Protein AF-A0AAW7AAB2-F1 (afdb_monomer_lite)

Sequence (217 aa):
MSIPEIIGLVASLVSLIIGFYAVWLSVTFYKLSTKNSQELEKASTDINSTVNRLEVLFDKLYSDTFGIMKDTVSDMRKHVWSGHDTVERSPNAFDSRLNELKSDINKSIEELKKSQGNSDKQFDYLVEKIESLVTEKIDDTVSKHATSWEQKENIVIEALKKHRKLSTKALRALVETDEEESASLLFIMNHNGQIAWEGSGNTFNDETMVKLGKKLL

Radius of gyration: 44.32 Å; chains: 1; bounding box: 91×59×126 Å

Structure (mmCIF, N/CA/C/O backbone):
data_AF-A0AAW7AAB2-F1
#
_entry.id   AF-A0AAW7AAB2-F1
#
loop_
_atom_site.group_PDB
_atom_site.id
_atom_site.type_symbol
_atom_site.label_atom_id
_atom_site.label_alt_id
_atom_site.label_comp_id
_atom_site.label_asym_id
_atom_site.label_entity_id
_atom_site.label_seq_id
_atom_site.pdbx_PDB_ins_code
_atom_site.Cartn_x
_atom_site.Cartn_y
_atom_site.Cartn_z
_atom_site.occupancy
_atom_site.B_iso_or_equiv
_atom_site.auth_seq_id
_atom_site.auth_comp_id
_atom_site.auth_asym_id
_atom_site.auth_atom_id
_atom_site.pdbx_PDB_model_num
ATOM 1 N N . MET A 1 1 ? 38.276 -1.637 -77.951 1.00 61.66 1 MET A N 1
ATOM 2 C CA . MET A 1 1 ? 37.659 -1.985 -76.660 1.00 61.66 1 MET A CA 1
ATOM 3 C C . MET A 1 1 ? 36.215 -2.340 -76.947 1.00 61.66 1 MET A C 1
ATOM 5 O O . MET A 1 1 ? 35.515 -1.521 -77.538 1.00 61.66 1 MET A O 1
ATOM 9 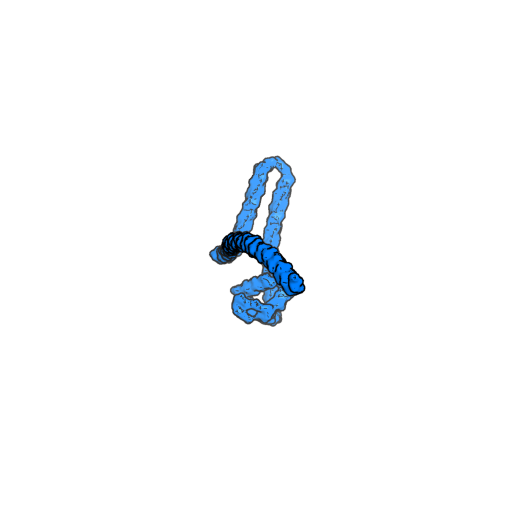N N . SER A 1 2 ? 35.816 -3.580 -76.688 1.00 87.31 2 SER A N 1
ATOM 10 C CA . SER A 1 2 ? 34.449 -4.034 -76.953 1.00 87.31 2 SER A CA 1
ATOM 11 C C . SER A 1 2 ? 33.499 -3.488 -75.873 1.00 87.31 2 SER A C 1
ATOM 13 O O . SER A 1 2 ? 33.899 -3.284 -74.729 1.00 87.31 2 SER A O 1
ATOM 15 N N . ILE A 1 3 ? 32.238 -3.207 -76.221 1.00 89.00 3 ILE A N 1
ATOM 16 C CA . ILE A 1 3 ? 31.223 -2.685 -75.276 1.00 89.00 3 ILE A CA 1
ATOM 17 C C . ILE A 1 3 ? 31.141 -3.518 -73.969 1.00 89.00 3 ILE A C 1
ATOM 19 O O . ILE A 1 3 ? 31.064 -2.915 -72.896 1.00 89.00 3 ILE A O 1
ATOM 23 N N . PRO A 1 4 ? 31.231 -4.866 -74.000 1.00 91.12 4 PRO A N 1
ATOM 24 C CA . PRO A 1 4 ? 31.237 -5.688 -72.787 1.00 91.12 4 PRO A CA 1
ATOM 25 C C . PRO A 1 4 ? 32.438 -5.447 -71.859 1.00 91.12 4 PRO A C 1
ATOM 27 O O . PRO A 1 4 ? 32.282 -5.501 -70.641 1.00 91.12 4 PRO A O 1
ATOM 30 N N . GLU A 1 5 ? 33.623 -5.147 -72.403 1.00 90.94 5 GLU A N 1
ATOM 31 C CA . GLU A 1 5 ? 34.835 -4.879 -71.608 1.00 90.94 5 GLU A CA 1
ATOM 32 C C . GLU A 1 5 ? 34.697 -3.595 -70.782 1.00 90.94 5 GLU A C 1
ATOM 34 O O . GLU A 1 5 ? 35.106 -3.551 -69.622 1.00 90.94 5 GLU A O 1
ATOM 39 N N . ILE A 1 6 ? 34.084 -2.556 -71.360 1.00 91.50 6 ILE A N 1
ATOM 40 C CA . ILE A 1 6 ? 33.855 -1.271 -70.684 1.00 91.50 6 ILE A CA 1
ATOM 41 C C . ILE A 1 6 ? 32.869 -1.457 -69.524 1.00 91.50 6 ILE A C 1
ATOM 43 O O . ILE A 1 6 ? 33.108 -0.961 -68.424 1.00 91.50 6 ILE A O 1
ATOM 47 N N . ILE A 1 7 ? 31.794 -2.220 -69.741 1.00 92.50 7 ILE A N 1
ATOM 48 C CA . ILE A 1 7 ? 30.805 -2.534 -68.699 1.00 92.50 7 ILE A CA 1
ATOM 49 C C . ILE A 1 7 ? 31.448 -3.356 -67.577 1.00 92.50 7 ILE A C 1
ATOM 51 O O . ILE A 1 7 ? 31.239 -3.048 -66.405 1.00 92.50 7 ILE A O 1
ATOM 55 N N . GLY A 1 8 ? 32.266 -4.357 -67.917 1.00 92.75 8 GLY A N 1
ATOM 56 C CA . GLY A 1 8 ? 32.986 -5.167 -66.932 1.00 92.75 8 GLY A CA 1
ATOM 57 C C . GLY A 1 8 ? 33.934 -4.340 -66.057 1.00 92.75 8 GLY A C 1
ATOM 58 O O . GLY A 1 8 ? 33.994 -4.550 -64.846 1.00 92.75 8 GLY A O 1
ATOM 59 N N . LEU A 1 9 ? 34.623 -3.356 -66.644 1.00 91.75 9 LEU A N 1
ATOM 60 C CA . LEU A 1 9 ? 35.530 -2.465 -65.916 1.00 91.75 9 LEU A CA 1
ATOM 61 C C . LEU A 1 9 ? 34.780 -1.490 -64.995 1.00 91.75 9 LEU A C 1
ATOM 63 O O . LEU A 1 9 ? 35.192 -1.277 -63.858 1.00 91.75 9 LEU A O 1
ATOM 67 N N . VAL A 1 10 ? 33.653 -0.927 -65.441 1.00 93.50 10 VAL A N 1
ATOM 68 C CA . VAL A 1 10 ? 32.819 -0.066 -64.585 1.00 93.50 10 VAL A CA 1
ATOM 69 C C . VAL A 1 10 ? 32.186 -0.878 -63.451 1.00 93.50 10 VAL A C 1
ATOM 71 O O . VAL A 1 10 ? 32.198 -0.439 -62.301 1.00 93.50 10 VAL A O 1
ATOM 74 N N . ALA A 1 11 ? 31.688 -2.082 -63.740 1.00 93.31 11 ALA A N 1
ATOM 75 C CA . ALA A 1 11 ? 31.106 -2.969 -62.737 1.00 93.31 11 ALA A CA 1
ATOM 76 C C . ALA A 1 11 ? 32.126 -3.379 -61.662 1.00 93.31 11 ALA A C 1
ATOM 78 O O . ALA A 1 11 ? 31.787 -3.396 -60.477 1.00 93.31 11 ALA A O 1
ATOM 79 N N . SER A 1 12 ? 33.380 -3.655 -62.040 1.00 93.81 12 SER A N 1
ATOM 80 C CA . SER A 1 12 ? 34.433 -3.985 -61.072 1.00 93.81 12 SER A CA 1
ATOM 81 C C . SER A 1 12 ? 34.796 -2.790 -60.184 1.00 93.81 12 SER A C 1
ATOM 83 O O . SER A 1 12 ? 34.949 -2.959 -58.973 1.00 93.81 12 SER A O 1
ATOM 85 N N . LEU A 1 13 ? 34.836 -1.574 -60.744 1.00 94.75 13 LEU A N 1
ATOM 86 C CA . LEU A 1 13 ? 35.080 -0.343 -59.988 1.00 94.75 13 LEU A CA 1
ATOM 87 C C . LEU A 1 13 ? 33.961 -0.073 -58.969 1.00 94.75 13 LEU A C 1
ATOM 89 O O . LEU A 1 13 ? 34.226 0.232 -57.806 1.00 94.75 13 LEU A O 1
ATOM 93 N N . VAL A 1 14 ? 32.703 -0.238 -59.387 1.00 95.69 14 VAL A N 1
ATOM 94 C CA . VAL A 1 14 ? 31.530 -0.084 -58.515 1.00 95.69 14 VAL A CA 1
ATOM 95 C C . VAL A 1 14 ? 31.523 -1.153 -57.419 1.00 95.69 14 VAL A C 1
ATOM 97 O O . VAL A 1 14 ? 31.315 -0.827 -56.251 1.00 95.69 14 VAL A O 1
ATOM 100 N N . SER A 1 15 ? 31.816 -2.413 -57.756 1.00 95.62 15 SER A N 1
ATOM 101 C CA . SER A 1 15 ? 31.899 -3.505 -56.778 1.00 95.62 15 SER A CA 1
ATOM 102 C C . SER A 1 15 ? 32.990 -3.268 -55.733 1.00 95.62 15 SER A C 1
ATOM 104 O O . SER A 1 15 ? 32.790 -3.602 -54.565 1.00 95.62 15 SER A O 1
ATOM 106 N N . LEU A 1 16 ? 34.128 -2.687 -56.124 1.00 94.88 16 LEU A N 1
ATOM 107 C CA . LEU A 1 16 ? 35.212 -2.351 -55.201 1.00 94.88 16 LEU A CA 1
ATOM 108 C C . LEU A 1 16 ? 34.768 -1.289 -54.185 1.00 94.88 16 LEU A C 1
ATOM 110 O O . LEU A 1 16 ? 34.986 -1.450 -52.984 1.00 94.88 16 LEU A O 1
ATOM 114 N N . ILE A 1 17 ? 34.107 -0.229 -54.660 1.00 95.94 17 ILE A N 1
ATOM 115 C CA . ILE A 1 17 ? 33.599 0.852 -53.805 1.00 95.94 17 ILE A CA 1
ATOM 116 C C . ILE A 1 17 ? 32.540 0.310 -52.839 1.00 95.94 17 ILE A C 1
ATOM 118 O O . ILE A 1 17 ? 32.624 0.551 -51.635 1.00 95.94 17 ILE A O 1
ATOM 122 N N . ILE A 1 18 ? 31.578 -0.473 -53.337 1.00 95.88 18 ILE A N 1
ATOM 123 C CA . ILE A 1 18 ? 30.538 -1.088 -52.500 1.00 95.88 18 ILE A CA 1
ATOM 124 C C . ILE A 1 18 ? 31.161 -2.029 -51.464 1.00 95.88 18 ILE A C 1
ATOM 126 O O . ILE A 1 18 ? 30.764 -1.993 -50.301 1.00 95.88 18 ILE A O 1
ATOM 130 N N . GLY A 1 19 ? 32.162 -2.825 -51.849 1.00 96.06 19 GLY A N 1
ATOM 131 C CA . GLY A 1 19 ? 32.879 -3.710 -50.932 1.00 96.06 19 GLY A CA 1
ATOM 132 C C . GLY A 1 19 ? 33.542 -2.948 -49.783 1.00 96.06 19 GLY A C 1
ATOM 133 O O . GLY A 1 19 ? 33.397 -3.333 -48.624 1.00 96.06 19 GLY A O 1
ATOM 134 N N . PHE A 1 20 ? 34.194 -1.820 -50.079 1.00 96.44 20 PHE A N 1
ATOM 135 C CA . PHE A 1 20 ? 34.780 -0.960 -49.050 1.00 96.44 20 PHE A CA 1
ATOM 136 C C . PHE A 1 20 ? 33.718 -0.408 -48.085 1.00 96.44 20 PHE A C 1
ATOM 138 O O . PHE A 1 20 ? 33.872 -0.510 -46.865 1.00 96.44 20 PHE A O 1
ATOM 145 N N . TYR A 1 21 ? 32.606 0.113 -48.614 1.00 97.06 21 TYR A N 1
ATOM 146 C CA . TYR A 1 21 ? 31.501 0.612 -47.788 1.00 97.06 21 TYR A CA 1
ATOM 147 C C . TYR A 1 21 ? 30.836 -0.486 -46.954 1.00 97.06 21 TYR A C 1
ATOM 149 O O . TYR A 1 21 ? 30.461 -0.229 -45.811 1.00 97.06 21 TYR A O 1
ATOM 157 N N . ALA A 1 22 ? 30.715 -1.705 -47.481 1.00 96.50 22 ALA A N 1
ATOM 158 C CA . ALA A 1 22 ? 30.151 -2.838 -46.755 1.00 96.50 22 ALA A CA 1
ATOM 159 C C . ALA A 1 22 ? 31.018 -3.220 -45.547 1.00 96.50 22 ALA A C 1
ATOM 161 O O . ALA A 1 22 ? 30.495 -3.398 -44.446 1.00 96.50 22 ALA A O 1
ATOM 162 N N . VAL A 1 23 ? 32.344 -3.276 -45.721 1.00 95.94 23 VAL A N 1
ATOM 163 C CA . VAL A 1 23 ? 33.282 -3.532 -44.615 1.00 95.94 23 VAL A CA 1
ATOM 164 C C . VAL A 1 23 ? 33.199 -2.418 -43.572 1.00 95.94 23 VAL A C 1
ATOM 166 O O . VAL A 1 23 ? 33.095 -2.701 -42.378 1.00 95.94 23 VAL A O 1
ATOM 169 N N . TRP A 1 24 ? 33.177 -1.156 -44.011 1.00 96.56 24 TRP A N 1
ATOM 170 C CA . TRP A 1 24 ? 33.029 -0.010 -43.115 1.00 96.56 24 TRP A CA 1
ATOM 171 C C . TRP A 1 24 ? 31.734 -0.084 -42.294 1.00 96.56 24 TRP A C 1
ATOM 173 O O . TRP A 1 24 ? 31.772 -0.021 -41.063 1.00 96.56 24 TRP A O 1
ATOM 183 N N . LEU A 1 25 ? 30.594 -0.286 -42.962 1.00 95.81 25 LEU A N 1
ATOM 184 C CA . LEU A 1 25 ? 29.291 -0.411 -42.313 1.00 95.81 25 LEU A CA 1
ATOM 185 C C . LEU A 1 25 ? 29.253 -1.584 -41.340 1.00 95.81 25 LEU A C 1
ATOM 187 O O . LEU A 1 25 ? 28.751 -1.414 -40.234 1.00 95.81 25 LEU A O 1
ATOM 191 N N . SER A 1 26 ? 29.817 -2.739 -41.699 1.00 96.50 26 SER A N 1
ATOM 192 C CA . SER A 1 26 ? 29.872 -3.902 -40.809 1.00 96.50 26 SER A CA 1
ATOM 193 C C . SER A 1 26 ? 30.588 -3.577 -39.496 1.00 96.50 26 SER A C 1
ATOM 195 O O . SER A 1 26 ? 30.118 -3.964 -38.427 1.00 96.50 26 SER A O 1
ATOM 197 N N . VAL A 1 27 ? 31.702 -2.841 -39.552 1.00 95.94 27 VAL A N 1
ATOM 198 C CA . VAL A 1 27 ? 32.450 -2.444 -38.349 1.00 95.94 27 VAL A CA 1
ATOM 199 C C . VAL A 1 27 ? 31.663 -1.430 -37.519 1.00 95.94 27 VAL A C 1
ATOM 201 O O . VAL A 1 27 ? 31.611 -1.544 -36.291 1.00 95.94 27 VAL A O 1
ATOM 204 N N . THR A 1 28 ? 31.027 -0.448 -38.161 1.00 96.12 28 THR A N 1
ATOM 205 C CA . THR A 1 28 ? 30.191 0.540 -37.465 1.00 96.12 28 THR A CA 1
ATOM 206 C C . THR A 1 28 ? 28.986 -0.117 -36.795 1.00 96.12 28 THR A C 1
ATOM 208 O O . THR A 1 28 ? 28.730 0.150 -35.620 1.00 96.12 28 THR A O 1
ATOM 211 N N . PHE A 1 29 ? 28.290 -1.013 -37.496 1.00 95.38 29 PHE A N 1
ATOM 212 C CA . PHE A 1 29 ? 27.167 -1.771 -36.948 1.00 95.38 29 PHE A CA 1
ATOM 213 C C . PHE A 1 29 ? 27.598 -2.666 -35.794 1.00 95.38 29 PHE A C 1
ATOM 215 O O . PHE A 1 29 ? 26.912 -2.689 -34.779 1.00 95.38 29 PHE A O 1
ATOM 222 N N . TYR A 1 30 ? 28.747 -3.338 -35.896 1.00 96.06 30 TYR A N 1
ATOM 223 C CA . TYR A 1 30 ? 29.274 -4.137 -34.793 1.00 96.06 30 TYR A CA 1
ATOM 224 C C . TYR A 1 30 ? 29.514 -3.282 -33.542 1.00 96.06 30 TYR A C 1
ATOM 226 O O . TYR A 1 30 ? 29.035 -3.617 -32.462 1.00 96.06 30 TYR A O 1
ATOM 234 N N . LYS A 1 31 ? 30.184 -2.130 -33.681 1.00 95.12 31 LYS A N 1
ATOM 235 C CA . LYS A 1 31 ? 30.427 -1.219 -32.548 1.00 95.12 31 LYS A CA 1
ATOM 236 C C . LYS A 1 31 ? 29.131 -0.694 -31.932 1.00 95.12 31 LYS A C 1
ATOM 238 O O . LYS A 1 31 ? 29.016 -0.656 -30.709 1.00 95.12 31 LYS A O 1
ATOM 243 N N . LEU A 1 32 ? 28.169 -0.296 -32.766 1.00 94.69 32 LEU A N 1
ATOM 244 C CA . LEU A 1 32 ? 26.879 0.208 -32.299 1.00 94.69 32 LEU A CA 1
ATOM 245 C C . LEU A 1 32 ? 26.055 -0.896 -31.623 1.00 94.69 32 LEU A C 1
ATOM 247 O O . LEU A 1 32 ? 25.485 -0.663 -30.562 1.00 94.69 32 LEU A O 1
ATOM 251 N N . SER A 1 33 ? 26.048 -2.104 -32.190 1.00 92.25 33 SER A N 1
ATOM 252 C CA . SER A 1 33 ? 25.352 -3.261 -31.627 1.00 92.25 33 SER A CA 1
ATOM 253 C C . SER A 1 33 ? 25.916 -3.626 -30.261 1.00 92.25 33 SER A C 1
ATOM 255 O O . SER A 1 33 ? 25.151 -3.765 -29.316 1.00 92.25 33 SER A O 1
ATOM 257 N N . THR A 1 34 ? 27.241 -3.718 -30.124 1.00 94.62 34 THR A N 1
ATOM 258 C CA . THR A 1 34 ? 27.876 -4.049 -28.841 1.00 94.62 34 THR A CA 1
ATOM 259 C C . THR A 1 34 ? 27.570 -2.998 -27.779 1.00 94.62 34 THR A C 1
ATOM 261 O O . THR A 1 34 ? 27.255 -3.352 -26.644 1.00 94.62 34 THR A O 1
ATOM 264 N N . LYS A 1 35 ? 27.599 -1.709 -28.142 1.00 94.94 35 LYS A N 1
ATOM 265 C CA . LYS A 1 35 ? 27.236 -0.625 -27.224 1.00 94.94 35 LYS A CA 1
ATOM 266 C C . LYS A 1 35 ? 25.773 -0.731 -26.777 1.00 94.94 35 LYS A C 1
ATOM 268 O O . LYS A 1 35 ? 25.504 -0.682 -25.582 1.00 94.94 35 LYS A O 1
ATOM 273 N N . ASN A 1 36 ? 24.845 -0.925 -27.714 1.00 92.88 36 ASN A N 1
ATOM 274 C CA . ASN A 1 36 ? 23.424 -1.062 -27.394 1.00 92.88 36 ASN A CA 1
ATOM 275 C C . ASN A 1 36 ? 23.151 -2.307 -26.540 1.00 92.88 36 ASN A C 1
ATOM 277 O O . ASN A 1 36 ? 22.355 -2.240 -25.610 1.00 92.88 36 ASN A O 1
ATOM 281 N N . SER A 1 37 ? 23.821 -3.430 -26.811 1.00 92.81 37 SER A N 1
ATOM 282 C CA . SER A 1 37 ? 23.706 -4.638 -25.990 1.00 92.81 37 SER A CA 1
ATOM 283 C C . SER A 1 37 ? 24.179 -4.397 -24.555 1.00 92.81 37 SER A C 1
ATOM 285 O O . SER A 1 37 ? 23.485 -4.798 -23.627 1.00 92.81 37 SER A O 1
ATOM 287 N N . GLN A 1 38 ? 25.295 -3.688 -24.362 1.00 94.31 38 GLN A N 1
ATOM 288 C CA . GLN A 1 38 ? 25.780 -3.319 -23.026 1.00 94.31 38 GLN A CA 1
ATOM 289 C C . GLN A 1 38 ? 24.827 -2.360 -22.299 1.00 94.31 38 GLN A C 1
ATOM 291 O O . GLN A 1 38 ? 24.582 -2.518 -21.104 1.00 94.31 38 GLN A O 1
ATOM 296 N N . GLU A 1 39 ? 24.266 -1.370 -23.000 1.00 94.12 39 GLU A N 1
ATOM 297 C CA . GLU A 1 39 ? 23.275 -0.456 -22.419 1.00 94.12 39 GLU A CA 1
ATOM 298 C C . GLU A 1 39 ? 21.984 -1.189 -22.027 1.00 94.12 39 GLU A C 1
ATOM 300 O O . GLU A 1 39 ? 21.449 -0.940 -20.947 1.00 94.12 39 GLU A O 1
ATOM 305 N N . LEU A 1 40 ? 21.520 -2.136 -22.848 1.00 92.44 40 LEU A N 1
ATOM 306 C CA . LEU A 1 40 ? 20.362 -2.981 -22.541 1.00 92.44 40 LEU A CA 1
ATOM 307 C C . LEU A 1 40 ? 20.620 -3.915 -21.356 1.00 92.44 40 LEU A C 1
ATOM 309 O O . LEU A 1 40 ? 19.744 -4.075 -20.508 1.00 92.44 40 LEU A O 1
ATOM 313 N N . GLU A 1 41 ? 21.808 -4.512 -21.269 1.00 93.75 41 GLU A N 1
ATOM 314 C CA . GLU A 1 41 ? 22.209 -5.348 -20.134 1.00 93.75 41 GLU A CA 1
ATOM 315 C C . GLU A 1 41 ? 22.245 -4.532 -18.836 1.00 93.75 41 GLU A C 1
ATOM 317 O O . GLU A 1 41 ? 21.699 -4.951 -17.810 1.00 93.75 41 GLU A O 1
ATOM 322 N N . LYS A 1 42 ? 22.804 -3.317 -18.892 1.00 94.44 42 LYS A N 1
ATOM 323 C CA . LYS A 1 42 ? 22.823 -2.395 -17.756 1.00 94.44 42 LYS A CA 1
ATOM 324 C C . LYS A 1 42 ? 21.414 -1.973 -17.345 1.00 94.44 42 LYS A C 1
ATOM 326 O O . LYS A 1 42 ? 21.076 -2.086 -16.172 1.00 94.44 42 LYS A O 1
ATOM 331 N N . ALA A 1 43 ? 20.576 -1.561 -18.296 1.00 92.44 43 ALA A N 1
ATOM 332 C CA . ALA A 1 43 ? 19.188 -1.198 -18.023 1.00 92.44 43 ALA A CA 1
ATOM 333 C C . ALA A 1 43 ? 18.403 -2.374 -17.423 1.00 92.44 43 ALA A C 1
ATOM 335 O O . ALA A 1 43 ? 17.658 -2.192 -16.465 1.00 92.44 43 ALA A O 1
ATOM 336 N N . SER A 1 44 ? 18.614 -3.592 -17.928 1.00 92.56 44 SER A N 1
ATOM 337 C CA . SER A 1 44 ? 17.992 -4.807 -17.387 1.00 92.56 44 SER A CA 1
ATOM 338 C C . SER A 1 44 ? 18.449 -5.088 -15.953 1.00 92.56 44 SER A C 1
ATOM 340 O O . SER A 1 44 ? 17.632 -5.433 -15.100 1.00 92.56 44 SER A O 1
ATOM 342 N N . THR A 1 45 ? 19.736 -4.888 -15.663 1.00 93.50 45 THR A N 1
ATOM 343 C CA . THR A 1 45 ? 20.296 -5.034 -14.311 1.00 93.50 45 THR A CA 1
ATOM 344 C C . THR A 1 45 ? 19.724 -3.987 -13.354 1.00 93.50 45 THR A C 1
ATOM 346 O O . THR A 1 45 ? 19.309 -4.326 -12.244 1.00 93.50 45 THR A O 1
ATOM 349 N N . ASP A 1 46 ? 19.637 -2.731 -13.791 1.00 93.31 46 ASP A N 1
ATOM 350 C CA . ASP A 1 46 ? 19.064 -1.634 -13.009 1.00 93.31 46 ASP A CA 1
ATOM 351 C C . ASP A 1 46 ? 17.573 -1.878 -12.723 1.00 93.31 46 ASP A C 1
ATOM 353 O O . ASP A 1 46 ? 17.133 -1.722 -11.578 1.00 93.31 46 ASP A O 1
ATOM 357 N N . ILE A 1 47 ? 16.808 -2.351 -13.716 1.00 92.38 47 ILE A N 1
ATOM 358 C CA . ILE A 1 47 ? 15.409 -2.770 -13.544 1.00 92.38 47 ILE A CA 1
ATOM 359 C C . ILE A 1 47 ? 15.318 -3.893 -12.513 1.00 92.38 47 ILE A C 1
ATOM 361 O O . ILE A 1 47 ? 14.549 -3.771 -11.563 1.00 92.38 47 ILE A O 1
ATOM 365 N N . ASN A 1 48 ? 16.127 -4.945 -12.640 1.00 92.56 48 ASN A N 1
ATOM 366 C CA . ASN A 1 48 ? 16.111 -6.064 -11.699 1.00 92.56 48 ASN A CA 1
ATOM 367 C C . ASN A 1 48 ? 16.434 -5.609 -10.265 1.00 92.56 48 ASN A C 1
ATOM 369 O O . ASN A 1 48 ? 15.770 -6.008 -9.310 1.00 92.56 48 ASN A O 1
ATOM 373 N N . SER A 1 49 ? 17.405 -4.703 -10.105 1.00 93.81 49 SER A N 1
ATOM 374 C CA . SER A 1 49 ? 17.736 -4.124 -8.798 1.00 93.81 49 SER A CA 1
ATOM 375 C C . SER A 1 49 ? 16.587 -3.289 -8.219 1.00 93.81 49 SER A C 1
ATOM 377 O O . SER A 1 49 ? 16.349 -3.308 -7.011 1.00 93.81 49 SER A O 1
ATOM 379 N N . THR A 1 50 ? 15.844 -2.587 -9.077 1.00 92.75 50 THR A N 1
ATOM 380 C CA . THR A 1 50 ? 14.687 -1.776 -8.686 1.00 92.75 50 THR A CA 1
ATOM 381 C C . THR A 1 50 ? 13.510 -2.662 -8.291 1.00 92.75 50 THR A C 1
ATOM 383 O O . THR A 1 50 ? 12.878 -2.401 -7.272 1.00 92.75 50 THR A O 1
ATOM 386 N N . VAL A 1 51 ? 13.257 -3.741 -9.033 1.00 93.62 51 VAL A N 1
ATOM 387 C CA . VAL A 1 51 ? 12.221 -4.731 -8.710 1.00 93.62 51 VAL A CA 1
ATOM 388 C C . VAL A 1 51 ? 12.520 -5.409 -7.378 1.00 93.62 51 VAL A C 1
ATOM 390 O O . VAL A 1 51 ? 11.646 -5.445 -6.523 1.00 93.62 51 VAL A O 1
ATOM 393 N N . ASN A 1 52 ? 13.761 -5.836 -7.141 1.00 93.75 52 ASN A N 1
ATOM 394 C CA . ASN A 1 52 ? 14.143 -6.438 -5.862 1.00 93.75 52 ASN A CA 1
ATOM 395 C C . ASN A 1 52 ? 13.947 -5.457 -4.685 1.00 93.75 52 ASN A C 1
ATOM 397 O O . ASN A 1 52 ? 13.450 -5.816 -3.623 1.00 93.75 52 ASN A O 1
ATOM 401 N N . ARG A 1 53 ? 14.269 -4.168 -4.875 1.00 92.50 53 ARG A N 1
ATOM 402 C CA . ARG A 1 53 ? 13.967 -3.136 -3.866 1.00 92.50 53 ARG A CA 1
ATOM 403 C C . ARG A 1 53 ? 12.467 -2.971 -3.630 1.00 92.50 53 ARG A C 1
ATOM 405 O O . ARG A 1 53 ? 12.067 -2.771 -2.486 1.00 92.50 53 ARG A O 1
ATOM 412 N N . LEU A 1 54 ? 11.656 -3.022 -4.687 1.00 93.94 54 LEU A N 1
ATOM 413 C CA . LEU A 1 54 ? 10.199 -2.956 -4.578 1.00 93.94 54 LEU A CA 1
ATOM 414 C C . LEU A 1 54 ? 9.640 -4.164 -3.829 1.00 93.94 54 LEU A C 1
ATOM 416 O O . LEU A 1 54 ? 8.785 -3.974 -2.975 1.00 93.94 54 LEU A O 1
ATOM 420 N N . GLU A 1 55 ? 10.152 -5.364 -4.091 1.00 93.38 55 GLU A N 1
ATOM 421 C CA . GLU A 1 55 ? 9.771 -6.590 -3.385 1.00 93.38 55 GLU A CA 1
ATOM 422 C C . GLU A 1 55 ? 10.077 -6.481 -1.886 1.00 93.38 55 GLU A C 1
ATOM 424 O O . GLU A 1 55 ? 9.181 -6.643 -1.066 1.00 93.38 55 GLU A O 1
ATOM 429 N N . VAL A 1 56 ? 11.286 -6.043 -1.516 1.00 93.81 56 VAL A N 1
ATOM 430 C CA . VAL A 1 56 ? 11.656 -5.819 -0.105 1.00 93.81 56 VAL A CA 1
ATOM 431 C C . VAL A 1 56 ? 10.779 -4.755 0.565 1.00 93.81 56 VAL A C 1
ATOM 433 O O . VAL A 1 56 ? 10.382 -4.909 1.721 1.00 93.81 56 VAL A O 1
ATOM 436 N N . LEU A 1 57 ? 10.477 -3.654 -0.132 1.00 92.38 57 LEU A N 1
ATOM 437 C CA . LEU A 1 57 ? 9.574 -2.626 0.392 1.00 92.38 57 LEU A CA 1
ATOM 438 C C . LEU A 1 57 ? 8.151 -3.161 0.558 1.00 92.38 57 LEU A C 1
ATOM 440 O O . LEU A 1 57 ? 7.489 -2.812 1.534 1.00 92.38 57 LEU A O 1
ATOM 444 N N . PHE A 1 58 ? 7.693 -4.003 -0.362 1.00 91.19 58 PHE A N 1
ATOM 445 C CA . PHE A 1 58 ? 6.374 -4.613 -0.312 1.00 91.19 58 PHE A CA 1
ATOM 446 C C . PHE A 1 58 ? 6.264 -5.613 0.840 1.00 91.19 58 PHE A C 1
ATOM 448 O O . PHE A 1 58 ? 5.329 -5.513 1.630 1.00 91.19 58 PHE A O 1
ATOM 455 N N . ASP A 1 59 ? 7.250 -6.495 1.006 1.00 91.19 59 ASP A N 1
ATOM 456 C CA . ASP A 1 59 ? 7.329 -7.435 2.127 1.00 91.19 59 ASP A CA 1
ATOM 457 C C . ASP A 1 59 ? 7.348 -6.704 3.467 1.00 91.19 59 ASP A C 1
ATOM 459 O O . ASP A 1 59 ? 6.649 -7.087 4.409 1.00 91.19 59 ASP A O 1
ATOM 463 N N . LYS A 1 60 ? 8.103 -5.603 3.551 1.00 90.75 60 LYS A N 1
ATOM 464 C CA . LYS A 1 60 ? 8.142 -4.775 4.754 1.00 90.75 60 LYS A CA 1
ATOM 465 C C . LYS A 1 60 ? 6.799 -4.102 5.026 1.00 90.75 60 LYS A C 1
ATOM 467 O O . LYS A 1 60 ? 6.315 -4.167 6.148 1.00 90.75 60 LYS A O 1
ATOM 472 N N . LEU A 1 61 ? 6.178 -3.492 4.017 1.00 87.94 61 LEU A N 1
ATOM 473 C CA . LEU A 1 61 ? 4.863 -2.860 4.161 1.00 87.94 61 LEU A CA 1
ATOM 474 C C . LEU A 1 61 ? 3.786 -3.871 4.548 1.00 87.94 61 LEU A C 1
ATOM 476 O O . LEU A 1 61 ? 2.951 -3.573 5.401 1.00 87.94 61 LEU A O 1
ATOM 480 N N . TYR A 1 62 ? 3.814 -5.062 3.953 1.00 86.62 62 TYR A N 1
ATOM 481 C CA . TYR A 1 62 ? 2.934 -6.160 4.319 1.00 86.62 62 TYR A CA 1
ATOM 482 C C . TYR A 1 62 ? 3.171 -6.552 5.780 1.00 86.62 62 TYR A C 1
ATOM 484 O O . TYR A 1 62 ? 2.237 -6.514 6.573 1.00 86.62 62 TYR A O 1
ATOM 492 N N . SER A 1 63 ? 4.413 -6.842 6.174 1.00 91.00 63 SER A N 1
ATOM 493 C CA . SER A 1 63 ? 4.757 -7.201 7.555 1.00 91.00 63 SER A CA 1
ATOM 494 C C . SER A 1 63 ? 4.327 -6.130 8.563 1.00 91.00 63 SER A C 1
ATOM 496 O O . SER A 1 63 ? 3.699 -6.457 9.569 1.00 91.00 63 SER A O 1
ATOM 498 N N . ASP A 1 64 ? 4.612 -4.859 8.286 1.00 89.62 64 ASP A N 1
ATOM 499 C CA . ASP A 1 64 ? 4.300 -3.748 9.186 1.00 89.62 64 ASP A CA 1
ATOM 500 C C . ASP A 1 64 ? 2.781 -3.517 9.272 1.00 89.62 64 ASP A C 1
ATOM 502 O O . ASP A 1 64 ? 2.235 -3.372 10.365 1.00 89.62 64 ASP A O 1
ATOM 506 N N . THR A 1 65 ? 2.060 -3.561 8.146 1.00 83.25 65 THR A N 1
ATOM 507 C CA . THR A 1 65 ? 0.600 -3.342 8.125 1.00 83.25 65 THR A CA 1
ATOM 508 C C . THR A 1 65 ? -0.154 -4.515 8.743 1.00 83.25 65 THR A C 1
ATOM 510 O O . THR A 1 65 ? -1.069 -4.307 9.540 1.00 83.25 65 THR A O 1
ATOM 513 N N . PHE A 1 66 ? 0.231 -5.754 8.425 1.00 83.19 66 PHE A N 1
ATOM 514 C CA . PHE A 1 66 ? -0.356 -6.936 9.055 1.00 83.19 66 PHE A CA 1
ATOM 515 C C . PHE A 1 66 ? -0.005 -7.015 10.538 1.00 83.19 66 PHE A C 1
ATOM 517 O O . PHE A 1 66 ? -0.852 -7.449 11.315 1.00 83.19 66 PHE A O 1
ATOM 524 N N . GLY A 1 67 ? 1.185 -6.562 10.941 1.00 86.00 67 GLY A N 1
ATOM 525 C CA . GLY A 1 67 ? 1.562 -6.394 12.343 1.00 86.00 67 GLY A CA 1
ATOM 526 C C . GLY A 1 67 ? 0.622 -5.431 13.061 1.00 86.00 67 GLY A C 1
ATOM 527 O O . GLY A 1 67 ? -0.072 -5.839 13.985 1.00 86.00 67 GLY A O 1
ATOM 528 N N . ILE A 1 68 ? 0.494 -4.199 12.559 1.00 88.88 68 ILE A N 1
ATOM 529 C CA . ILE A 1 68 ? -0.391 -3.173 13.137 1.00 88.88 68 ILE A CA 1
ATOM 530 C C . ILE A 1 68 ? -1.848 -3.648 13.177 1.00 88.88 68 ILE A C 1
ATOM 532 O O . ILE A 1 68 ? -2.532 -3.478 14.188 1.00 88.88 68 ILE A O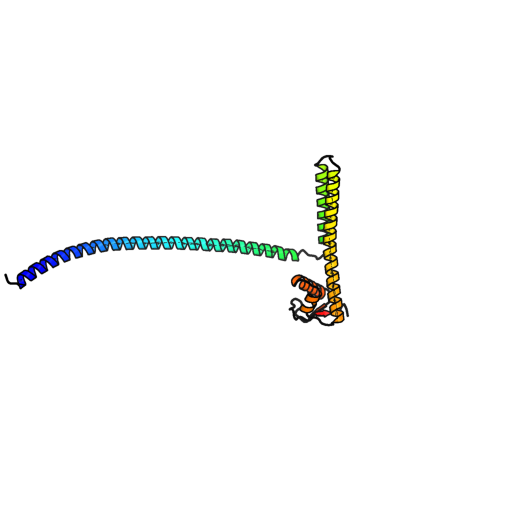 1
ATOM 536 N N . MET A 1 69 ? -2.341 -4.263 12.098 1.00 86.00 69 MET A N 1
ATOM 537 C CA . MET A 1 69 ? -3.712 -4.772 12.044 1.00 86.00 69 MET A CA 1
ATOM 538 C C . MET A 1 69 ? -3.917 -5.915 13.042 1.00 86.00 69 MET A C 1
ATOM 540 O O . MET A 1 69 ? -4.927 -5.940 13.744 1.00 86.00 69 MET A O 1
ATOM 544 N N . LYS A 1 70 ? -2.962 -6.847 13.140 1.00 89.38 70 LYS A N 1
ATOM 545 C CA . LYS A 1 70 ? -2.999 -7.946 14.109 1.00 89.38 70 LYS A CA 1
ATOM 546 C C . LYS A 1 70 ? -2.975 -7.420 15.536 1.00 89.38 70 LYS A C 1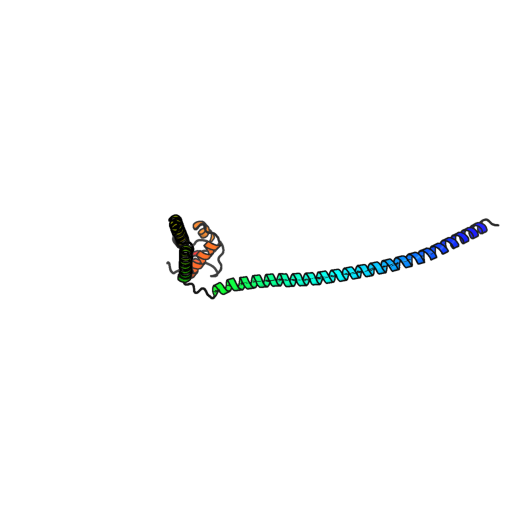
ATOM 548 O O . LYS A 1 70 ? -3.763 -7.904 16.340 1.00 89.38 70 LYS A O 1
ATOM 553 N N . ASP A 1 71 ? -2.123 -6.449 15.837 1.00 87.75 71 ASP A N 1
ATOM 554 C CA . ASP A 1 71 ? -2.004 -5.863 17.170 1.00 87.75 71 ASP A CA 1
ATOM 555 C C . ASP A 1 71 ? -3.281 -5.109 17.537 1.00 87.75 71 ASP A C 1
ATOM 557 O O . ASP A 1 71 ? -3.844 -5.350 18.598 1.00 87.75 71 ASP A O 1
ATOM 561 N N . THR A 1 72 ? -3.840 -4.324 16.611 1.00 87.94 72 THR A N 1
ATOM 562 C CA . THR A 1 72 ? -5.122 -3.628 16.813 1.00 87.94 72 THR A CA 1
ATOM 563 C C . THR A 1 72 ? -6.263 -4.618 17.051 1.00 87.94 72 THR A C 1
ATOM 565 O O . THR A 1 72 ? -7.043 -4.468 17.990 1.00 87.94 72 THR A O 1
ATOM 568 N N . VAL A 1 73 ? -6.365 -5.672 16.235 1.00 85.44 73 VAL A N 1
ATOM 569 C CA . VAL A 1 73 ? -7.394 -6.710 16.403 1.00 85.44 73 VAL A CA 1
ATOM 570 C C . VAL A 1 73 ? -7.167 -7.511 17.682 1.00 85.44 73 VAL A C 1
ATOM 572 O O . VAL A 1 73 ? -8.136 -7.889 18.335 1.00 85.44 73 VAL A O 1
ATOM 575 N N . SER A 1 74 ? -5.917 -7.771 18.057 1.00 85.12 74 SER A N 1
ATOM 576 C CA . SER A 1 74 ? -5.564 -8.473 19.289 1.00 85.12 74 SER A CA 1
ATOM 577 C C . SER A 1 74 ? -5.895 -7.637 20.522 1.00 85.12 74 SER A C 1
ATOM 579 O O . SER A 1 74 ? -6.451 -8.174 21.477 1.00 85.12 74 SER A O 1
ATOM 581 N N . ASP A 1 75 ? -5.628 -6.334 20.495 1.00 86.81 75 ASP A N 1
ATOM 582 C CA . ASP A 1 75 ? -5.962 -5.410 21.577 1.00 86.81 75 ASP A CA 1
ATOM 583 C C . ASP A 1 75 ? -7.471 -5.226 21.705 1.00 86.81 75 ASP A C 1
ATOM 585 O O . ASP A 1 75 ? -8.003 -5.347 22.809 1.00 86.81 75 ASP A O 1
ATOM 589 N N . MET A 1 76 ? -8.192 -5.056 20.591 1.00 83.75 76 MET A N 1
ATOM 590 C CA . MET A 1 76 ? -9.659 -5.052 20.605 1.00 83.75 76 MET A CA 1
ATOM 591 C C . MET A 1 76 ? -10.211 -6.376 21.130 1.00 83.75 76 MET A C 1
ATOM 593 O O . MET A 1 76 ? -11.076 -6.380 21.999 1.00 83.75 76 MET A O 1
ATOM 597 N N . ARG A 1 77 ? -9.687 -7.513 20.655 1.00 82.94 77 ARG A N 1
ATOM 598 C CA . ARG A 1 77 ? -10.066 -8.849 21.133 1.00 82.94 77 ARG A CA 1
ATOM 599 C C . ARG A 1 77 ? -9.849 -8.960 22.636 1.00 82.94 77 ARG A C 1
ATOM 601 O O . ARG A 1 77 ? -10.752 -9.378 23.351 1.00 82.94 77 ARG A O 1
ATOM 608 N N . LYS A 1 78 ? -8.673 -8.575 23.123 1.00 83.31 78 LYS A N 1
ATOM 609 C CA . LYS A 1 78 ? -8.346 -8.601 24.545 1.00 83.31 78 LYS A CA 1
ATOM 610 C C . LYS A 1 78 ? -9.289 -7.699 25.328 1.00 83.31 78 LYS A C 1
ATOM 612 O O . LYS A 1 78 ? -9.796 -8.143 26.346 1.00 83.31 78 LYS A O 1
ATOM 617 N N . HIS A 1 79 ? -9.575 -6.488 24.862 1.00 81.19 79 HIS A N 1
ATOM 618 C CA . HIS A 1 79 ? -10.487 -5.560 25.529 1.00 81.19 79 HIS A CA 1
ATOM 619 C C . HIS A 1 79 ? -11.926 -6.101 25.595 1.00 81.19 79 HIS A C 1
ATOM 621 O O . HIS A 1 79 ? -12.522 -6.130 26.668 1.00 81.19 79 HIS A O 1
ATOM 627 N N . VAL A 1 80 ? -12.442 -6.628 24.482 1.00 75.75 80 VAL A N 1
ATOM 628 C CA . VAL A 1 80 ? -13.786 -7.221 24.396 1.00 75.75 80 VAL A CA 1
ATOM 629 C C . VAL A 1 80 ? -13.917 -8.457 25.294 1.00 75.75 80 VAL A C 1
ATOM 631 O O . VAL A 1 80 ? -14.905 -8.586 26.010 1.00 75.75 80 VAL A O 1
ATOM 634 N N . TRP A 1 81 ? -12.919 -9.348 25.309 1.00 69.25 81 TRP A N 1
ATOM 635 C CA . TRP A 1 81 ? -12.973 -10.570 26.124 1.00 69.25 81 TRP A CA 1
ATOM 636 C C . TRP A 1 81 ? -12.618 -10.350 27.600 1.00 69.25 81 TRP A C 1
ATOM 638 O O . TRP A 1 81 ? -13.232 -10.958 28.469 1.00 69.25 81 TRP A O 1
ATOM 648 N N . SER A 1 82 ? -11.686 -9.450 27.923 1.00 61.50 82 SER A N 1
ATOM 649 C CA . SER A 1 82 ? -11.364 -9.105 29.322 1.00 61.50 82 SER A CA 1
ATOM 650 C C . SER A 1 82 ? -12.495 -8.340 30.023 1.00 61.50 82 SER A C 1
ATOM 652 O O . SER A 1 82 ? -12.605 -8.390 31.249 1.00 61.50 82 SER A O 1
ATOM 654 N N . GLY A 1 83 ? -13.386 -7.708 29.252 1.00 55.41 83 GLY A N 1
ATOM 655 C CA . GLY A 1 83 ? -14.661 -7.184 29.736 1.00 55.41 83 GLY A CA 1
ATOM 656 C C . GLY A 1 83 ? -15.717 -8.256 30.038 1.00 55.41 83 GLY A C 1
ATOM 657 O O . GLY A 1 83 ? -16.775 -7.907 30.545 1.00 55.41 83 GLY A O 1
ATOM 658 N N . HIS A 1 84 ? -15.476 -9.541 29.749 1.00 52.81 84 HIS A N 1
ATOM 659 C CA . HIS A 1 84 ? -16.386 -10.639 30.111 1.00 52.81 84 HIS A CA 1
ATOM 660 C C . HIS A 1 84 ? -15.961 -11.390 31.379 1.00 52.81 84 HIS A C 1
ATOM 662 O O . HIS A 1 84 ? -16.830 -11.839 32.120 1.00 52.81 84 HIS A O 1
ATOM 668 N N . ASP A 1 85 ? -14.664 -11.450 31.694 1.00 48.34 85 ASP A N 1
ATOM 669 C CA . ASP A 1 85 ? -14.172 -12.195 32.867 1.00 48.34 85 ASP A CA 1
ATOM 670 C C . ASP A 1 85 ? -14.236 -11.405 34.190 1.00 48.34 85 ASP A C 1
ATOM 672 O O . ASP A 1 85 ? -14.039 -11.973 35.261 1.00 48.34 85 ASP A O 1
ATOM 676 N N . THR A 1 86 ? -14.537 -10.101 34.148 1.00 46.38 86 THR A N 1
ATOM 677 C CA . THR A 1 86 ? -14.686 -9.256 35.355 1.00 46.38 86 THR A CA 1
ATOM 678 C C . THR A 1 86 ? -16.096 -8.715 35.571 1.00 46.38 86 THR A C 1
ATOM 680 O O . THR A 1 86 ? -16.344 -8.023 36.557 1.00 46.38 86 THR A O 1
ATOM 683 N N . VAL A 1 87 ? -17.050 -9.069 34.706 1.00 49.31 87 VAL A N 1
ATOM 684 C CA . VAL A 1 87 ? -18.466 -8.760 34.929 1.00 49.31 87 VAL A CA 1
ATOM 685 C C . VAL A 1 87 ? -19.085 -9.920 35.702 1.00 49.31 87 VAL A C 1
ATOM 687 O O . VAL A 1 87 ? -19.961 -10.642 35.227 1.00 49.31 87 VAL A O 1
ATOM 690 N N . GLU A 1 88 ? -18.675 -10.046 36.967 1.00 46.59 88 GLU A N 1
ATOM 691 C CA . GLU A 1 88 ? -19.687 -10.295 37.986 1.00 46.59 88 GLU A CA 1
ATOM 692 C C . GLU A 1 88 ? -20.687 -9.148 37.858 1.00 46.59 88 GLU A C 1
ATOM 694 O O . GLU A 1 88 ? -20.429 -7.995 38.203 1.00 46.59 88 GLU A O 1
ATOM 699 N N . ARG A 1 89 ? -21.809 -9.481 37.227 1.00 46.09 89 ARG A N 1
ATOM 700 C CA . ARG A 1 89 ? -22.966 -8.642 36.949 1.00 46.09 89 ARG A CA 1
ATOM 701 C C . ARG A 1 89 ? -23.609 -8.235 38.278 1.00 46.09 89 ARG A C 1
ATOM 703 O O . ARG A 1 89 ? -24.664 -8.738 38.641 1.00 46.09 89 ARG A O 1
ATOM 710 N N . SER A 1 90 ? -22.941 -7.370 39.032 1.00 45.59 90 SER A N 1
ATOM 711 C CA . SER A 1 90 ? -23.494 -6.705 40.202 1.00 45.59 90 SER A CA 1
ATOM 712 C C . SER A 1 90 ? -24.040 -5.354 39.740 1.00 45.59 90 SER A C 1
ATOM 714 O O . SER A 1 90 ? -23.249 -4.509 39.310 1.00 45.59 90 SER A O 1
ATOM 716 N N . PRO A 1 91 ? -25.363 -5.121 39.817 1.00 52.47 91 PRO A N 1
ATOM 717 C CA . PRO A 1 91 ? -25.985 -3.824 39.526 1.00 52.47 91 PRO A CA 1
ATOM 718 C C . PRO A 1 91 ? -25.305 -2.657 40.263 1.00 52.47 91 PRO A C 1
ATOM 720 O O . PRO A 1 91 ? -25.284 -1.534 39.779 1.00 52.47 91 PRO A O 1
ATOM 723 N N . ASN A 1 92 ? -24.641 -2.955 41.381 1.00 53.69 92 ASN A N 1
ATOM 724 C CA . ASN A 1 92 ? -24.000 -1.984 42.258 1.00 53.69 92 ASN A CA 1
ATOM 725 C C . ASN A 1 92 ? -22.620 -1.506 41.769 1.00 53.69 92 ASN A C 1
ATOM 727 O O . ASN A 1 92 ? -22.068 -0.583 42.360 1.00 53.69 92 ASN A O 1
ATOM 731 N N . ALA A 1 93 ? -22.018 -2.136 40.750 1.00 52.91 93 ALA A N 1
ATOM 732 C CA . ALA A 1 93 ? -20.675 -1.773 40.274 1.00 52.91 93 ALA A CA 1
ATOM 733 C C . ALA A 1 93 ? -20.676 -0.520 39.383 1.00 52.91 93 ALA A C 1
ATOM 735 O O . ALA A 1 93 ? -19.698 0.226 39.343 1.00 52.91 93 ALA A O 1
ATOM 736 N N . PHE A 1 94 ? -21.776 -0.285 38.665 1.00 54.75 94 PHE A N 1
ATOM 737 C CA . PHE A 1 94 ? -21.975 0.962 37.934 1.00 54.75 94 PHE A CA 1
ATOM 738 C C . PHE A 1 94 ? -22.300 2.096 38.909 1.00 54.75 94 PHE A C 1
ATOM 740 O O . PHE A 1 94 ? -21.658 3.141 38.859 1.00 54.75 94 PHE A O 1
ATOM 747 N N . ASP A 1 95 ? -23.191 1.840 39.870 1.00 57.62 95 ASP A N 1
ATOM 748 C CA . ASP A 1 95 ? -23.543 2.800 40.918 1.00 57.62 95 ASP A CA 1
ATOM 749 C C . ASP A 1 95 ? -22.346 3.168 41.800 1.00 57.62 95 ASP A C 1
ATOM 751 O O . ASP A 1 95 ? -22.194 4.327 42.180 1.00 57.62 95 ASP A O 1
ATOM 755 N N . SER A 1 96 ? -21.455 2.222 42.113 1.00 57.81 96 SER A N 1
ATOM 756 C CA . SER A 1 96 ? -20.253 2.519 42.897 1.00 57.81 96 SER A CA 1
ATOM 757 C C . SER A 1 96 ? -19.273 3.404 42.129 1.00 57.81 96 SER A C 1
ATOM 759 O O . SER A 1 96 ? -18.818 4.399 42.686 1.00 57.81 96 SER A O 1
ATOM 761 N N . ARG A 1 97 ? -19.017 3.117 40.845 1.00 62.47 97 ARG A N 1
ATOM 762 C CA . ARG A 1 97 ? -18.161 3.950 39.978 1.00 62.47 97 ARG A CA 1
ATOM 763 C C . ARG A 1 97 ? -18.760 5.330 39.718 1.00 62.47 97 ARG A C 1
ATOM 765 O O . ARG A 1 97 ? -18.032 6.313 39.631 1.00 62.47 97 ARG A O 1
ATOM 772 N N . LEU A 1 98 ? -20.082 5.416 39.613 1.00 63.72 98 LEU A N 1
ATOM 773 C CA . LEU A 1 98 ? -20.802 6.674 39.428 1.00 63.72 98 LEU A CA 1
ATOM 774 C C . LEU A 1 98 ? -20.776 7.528 40.704 1.00 63.72 98 LEU A C 1
ATOM 776 O O . LEU A 1 98 ? -20.563 8.737 40.636 1.00 63.72 98 LEU A O 1
ATOM 780 N N . ASN A 1 99 ? -20.925 6.900 41.873 1.00 70.19 99 ASN A N 1
ATOM 781 C CA . ASN A 1 99 ? -20.787 7.568 43.167 1.00 70.19 99 ASN A CA 1
ATOM 782 C C . ASN A 1 99 ? -19.339 7.994 43.450 1.00 70.19 99 ASN A C 1
ATOM 784 O O . ASN A 1 99 ? -19.117 9.061 44.023 1.00 70.19 99 ASN A O 1
ATOM 788 N N . GLU A 1 100 ? -18.360 7.203 43.016 1.00 69.88 100 GLU A N 1
ATOM 789 C CA . GLU A 1 100 ? -16.938 7.553 43.067 1.00 69.88 100 GLU A CA 1
ATOM 790 C C . GLU A 1 100 ? -16.646 8.768 42.177 1.00 69.88 100 GLU A C 1
ATOM 792 O O . GLU A 1 100 ? -16.085 9.753 42.652 1.00 69.88 100 GLU A O 1
ATOM 797 N N . LEU A 1 101 ? -17.161 8.779 40.942 1.00 72.12 101 LEU A N 1
ATOM 798 C CA . LEU A 1 101 ? -17.058 9.924 40.038 1.00 72.12 101 LEU A CA 1
ATOM 799 C C . LEU A 1 101 ? -17.736 11.181 40.610 1.00 72.12 101 LEU A C 1
ATOM 801 O O . LEU A 1 101 ? -17.176 12.272 40.531 1.00 72.12 101 LEU A O 1
ATOM 805 N N . LYS A 1 102 ? -18.913 11.042 41.235 1.00 71.19 102 LYS A N 1
ATOM 806 C CA . LYS A 1 102 ? -19.607 12.144 41.925 1.00 71.19 102 LYS A CA 1
ATOM 807 C C . LYS A 1 102 ? -18.768 12.703 43.076 1.00 71.19 102 LYS A C 1
ATOM 809 O O . LYS A 1 102 ? -18.655 13.917 43.226 1.00 71.19 102 LYS A O 1
ATOM 814 N N . SER A 1 103 ? -18.155 11.825 43.867 1.00 76.00 103 SER A N 1
ATOM 815 C CA . SER A 1 103 ? -17.248 12.209 44.952 1.00 76.00 103 SER A CA 1
ATOM 816 C C . SER A 1 103 ? -16.007 12.941 44.426 1.00 76.00 103 SER A C 1
ATOM 818 O O . SER A 1 103 ? -15.620 13.965 44.987 1.00 76.00 103 SER A O 1
ATOM 820 N N . ASP A 1 104 ? -15.395 12.455 43.348 1.00 72.06 104 ASP A N 1
ATOM 821 C CA . ASP A 1 104 ? -14.178 13.047 42.782 1.00 72.06 104 ASP A CA 1
ATOM 822 C C . ASP A 1 104 ? -14.436 14.396 42.105 1.00 72.06 104 ASP A C 1
ATOM 824 O O . ASP A 1 104 ? -13.630 15.322 42.238 1.00 72.06 104 ASP A O 1
ATOM 828 N N . ILE A 1 105 ? -15.591 14.552 41.454 1.00 73.38 105 ILE A N 1
ATOM 829 C CA . ILE A 1 105 ? -16.044 15.842 40.925 1.00 73.38 105 ILE A CA 1
ATOM 830 C C . ILE A 1 105 ? -16.260 16.831 42.076 1.00 73.38 105 ILE A C 1
ATOM 832 O O . ILE A 1 105 ? -15.727 17.939 42.019 1.00 73.38 105 ILE A O 1
ATOM 836 N N . ASN A 1 106 ? -16.945 16.428 43.152 1.00 74.50 106 ASN A N 1
ATOM 837 C CA . ASN A 1 106 ? -17.159 17.291 44.318 1.00 74.50 106 ASN A CA 1
ATOM 838 C C . ASN A 1 106 ? -15.836 17.694 44.990 1.00 74.50 106 ASN A C 1
ATOM 840 O O . ASN A 1 106 ? -15.649 18.862 45.323 1.00 74.50 106 ASN A O 1
ATOM 844 N N . LYS A 1 107 ? -14.878 16.767 45.128 1.00 77.88 107 LYS A N 1
ATOM 845 C CA . LYS A 1 107 ? -13.534 17.084 45.639 1.00 77.88 107 LYS A CA 1
ATOM 846 C C . LYS A 1 107 ? -12.789 18.064 44.738 1.00 77.88 107 LYS A C 1
ATOM 848 O O . LYS A 1 107 ? -12.214 19.021 45.242 1.00 77.88 107 LYS A O 1
ATOM 853 N N . SER A 1 108 ? -12.836 17.864 43.422 1.00 70.38 108 SER A N 1
ATOM 854 C CA . SER A 1 108 ? -12.189 18.757 42.450 1.00 70.38 108 SER A CA 1
ATOM 855 C C . SER A 1 108 ? -12.795 20.164 42.491 1.00 70.38 108 SER A C 1
ATOM 857 O O . SER A 1 108 ? -12.077 21.159 42.419 1.00 70.38 108 SER A O 1
ATOM 859 N N . ILE A 1 109 ? -14.116 20.262 42.664 1.00 70.19 109 ILE A N 1
ATOM 860 C CA . ILE A 1 109 ? -14.841 21.526 42.832 1.00 70.19 109 ILE A CA 1
ATOM 861 C C . ILE A 1 109 ? -14.467 22.204 44.161 1.00 70.19 109 ILE A C 1
ATOM 863 O O . ILE A 1 109 ? -14.217 23.411 44.183 1.00 70.19 109 ILE A O 1
ATOM 867 N N . GLU A 1 110 ? -14.357 21.455 45.262 1.00 71.25 110 GLU A N 1
ATOM 868 C CA . GLU A 1 110 ? -13.893 21.985 46.551 1.00 71.25 110 GLU A CA 1
ATOM 869 C C . GLU A 1 110 ? -12.428 22.446 46.518 1.00 71.25 110 GLU A C 1
ATOM 871 O O . GLU A 1 110 ? -12.080 23.459 47.132 1.00 71.25 110 GLU A O 1
ATOM 876 N N . GLU A 1 111 ? -11.555 21.723 45.818 1.00 72.50 111 GLU A N 1
ATOM 877 C CA . GLU A 1 111 ? -10.154 22.102 45.620 1.00 72.50 111 GLU A CA 1
ATOM 878 C C . GLU A 1 111 ? -10.040 23.369 44.769 1.00 72.50 111 GLU A C 1
ATOM 880 O O . GLU A 1 111 ? -9.305 24.292 45.136 1.00 72.50 111 GLU A O 1
ATOM 885 N N . LEU A 1 112 ? -10.843 23.484 43.706 1.00 63.88 112 LEU A N 1
ATOM 886 C CA . LEU A 1 112 ? -10.956 24.709 42.915 1.00 63.88 112 LEU A CA 1
ATOM 887 C C . LEU A 1 112 ? -11.455 25.881 43.775 1.00 63.88 112 LEU A C 1
ATOM 889 O O . LEU A 1 112 ? -10.829 26.944 43.762 1.00 63.88 112 LEU A O 1
ATOM 893 N N . LYS A 1 113 ? -12.477 25.667 44.617 1.00 65.31 113 LYS A N 1
ATOM 894 C CA . LYS A 1 113 ? -13.001 26.657 45.578 1.00 65.31 113 LYS A CA 1
ATOM 895 C C . LYS A 1 113 ? -11.954 27.121 46.598 1.00 65.31 113 LYS A C 1
ATOM 897 O O . LYS A 1 113 ? -11.940 28.290 46.975 1.00 65.31 113 LYS A O 1
ATOM 902 N N . LYS A 1 114 ? -11.064 26.230 47.047 1.00 65.88 114 LYS A N 1
ATOM 903 C CA . LYS A 1 114 ? -9.964 26.560 47.975 1.00 65.88 114 LYS A CA 1
ATOM 904 C C . LYS A 1 114 ? -8.798 27.266 47.279 1.00 65.88 114 LYS A C 1
ATOM 906 O O . LYS A 1 114 ? -8.156 28.113 47.897 1.00 65.88 114 LYS A O 1
ATOM 911 N N . SER A 1 115 ? -8.527 26.935 46.016 1.00 62.94 115 SER A N 1
ATOM 912 C CA . SER A 1 115 ? -7.430 27.523 45.234 1.00 62.94 115 SER A CA 1
ATOM 913 C C . SER A 1 115 ? -7.713 28.955 44.759 1.00 62.94 115 SER A C 1
ATOM 915 O O . SER A 1 115 ? -6.784 29.745 44.590 1.00 62.94 115 SER A O 1
ATOM 917 N N . GLN A 1 116 ? -8.989 29.317 44.597 1.00 52.75 116 GLN A N 1
ATOM 918 C CA . GLN A 1 116 ? -9.430 30.630 44.133 1.00 52.75 116 GLN A CA 1
ATOM 919 C C . GLN A 1 116 ? -10.023 31.413 45.313 1.00 52.75 116 GLN A C 1
ATOM 921 O O . GLN A 1 116 ? -11.229 31.469 45.531 1.00 52.75 116 GLN A O 1
ATOM 926 N N . GLY A 1 117 ? -9.135 31.953 46.150 1.00 49.38 117 GLY A N 1
ATOM 927 C CA . GLY A 1 117 ? -9.491 32.577 47.423 1.00 49.38 117 GLY A CA 1
ATOM 928 C C . GLY A 1 117 ? -10.611 33.624 47.332 1.00 49.38 117 GLY A C 1
ATOM 929 O O . GLY A 1 117 ? -10.446 34.676 46.725 1.00 49.38 117 GLY A O 1
ATOM 930 N N . ASN A 1 118 ? -11.713 33.339 48.029 1.00 55.50 118 ASN A N 1
ATOM 931 C CA . ASN A 1 118 ? -12.645 34.280 48.659 1.00 55.50 118 ASN A CA 1
ATOM 932 C C . ASN A 1 118 ? -13.114 35.495 47.827 1.00 55.50 118 ASN A C 1
ATOM 934 O O . ASN A 1 118 ? -13.210 36.603 48.363 1.00 55.50 118 ASN A O 1
ATOM 938 N N . SER A 1 119 ? -13.438 35.315 46.544 1.00 55.28 119 SER A N 1
ATOM 939 C CA . SER A 1 119 ? -14.142 36.358 45.795 1.00 55.28 119 SER A CA 1
ATOM 940 C C . SER A 1 119 ? -15.311 35.835 44.975 1.00 55.28 119 SER A C 1
ATOM 942 O O . SER A 1 119 ? -15.199 34.900 44.192 1.00 55.28 119 SER A O 1
ATOM 944 N N . ASP A 1 120 ? -16.407 36.553 45.178 1.00 55.31 120 ASP A N 1
ATOM 945 C CA . ASP A 1 120 ? -17.672 36.565 44.471 1.00 55.31 120 ASP A CA 1
ATOM 946 C C . ASP A 1 120 ? -18.638 35.395 44.657 1.00 55.31 120 ASP A C 1
ATOM 948 O O . ASP A 1 120 ? -18.483 34.291 44.149 1.00 55.31 120 ASP A O 1
ATOM 952 N N . LYS A 1 121 ? -19.784 35.757 45.245 1.00 60.66 121 LYS A N 1
ATOM 953 C CA . LYS A 1 121 ? -21.063 35.028 45.268 1.00 60.66 121 LYS A CA 1
ATOM 954 C C . LYS A 1 121 ? -21.492 34.482 43.892 1.00 60.66 121 LYS A C 1
ATOM 956 O O . LYS A 1 121 ? -22.367 33.629 43.818 1.00 60.66 121 LYS A O 1
ATOM 961 N N . GLN A 1 122 ? -20.902 34.981 42.802 1.00 57.47 122 GLN A N 1
ATOM 962 C CA . GLN A 1 122 ? -21.097 34.466 41.447 1.00 57.47 122 GLN A CA 1
ATOM 963 C C . GLN A 1 122 ? -20.437 33.097 41.235 1.00 57.47 122 GLN A C 1
ATOM 965 O O . GLN A 1 122 ? -20.987 32.279 40.504 1.00 57.47 122 GLN A O 1
ATOM 970 N N . PHE A 1 123 ? -19.299 32.826 41.879 1.00 63.69 123 PHE A N 1
ATOM 971 C CA . PHE A 1 123 ? -18.637 31.526 41.808 1.00 63.69 123 PHE A CA 1
ATOM 972 C C . PHE A 1 123 ? -19.396 30.471 42.613 1.00 63.69 123 PHE A C 1
ATOM 974 O O . PHE A 1 123 ? -19.622 29.381 42.103 1.00 63.69 123 PHE A O 1
ATOM 981 N N . ASP A 1 124 ? -19.887 30.816 43.809 1.00 67.19 124 ASP A N 1
ATOM 982 C CA . ASP A 1 124 ? -20.772 29.925 44.576 1.00 67.19 124 ASP A CA 1
ATOM 983 C C . ASP A 1 124 ? -22.042 29.578 43.776 1.00 67.19 124 ASP A C 1
ATOM 985 O O . ASP A 1 124 ? -22.420 28.413 43.708 1.00 67.19 124 ASP A O 1
ATOM 989 N N . TYR A 1 125 ? -22.638 30.552 43.073 1.00 68.50 125 TYR A N 1
ATOM 990 C CA . TYR A 1 125 ? -23.770 30.301 42.173 1.00 68.50 125 TYR A CA 1
ATOM 991 C C . TYR A 1 125 ? -23.405 29.409 40.974 1.00 68.50 125 TYR A C 1
ATOM 993 O O . TYR A 1 125 ? -24.206 28.574 40.560 1.00 68.50 125 TYR A O 1
ATOM 1001 N N . LEU A 1 126 ? -22.207 29.557 40.397 1.00 65.12 126 LEU A N 1
ATOM 1002 C CA . LEU A 1 126 ? -21.742 28.690 39.309 1.00 65.12 126 LEU A CA 1
ATOM 1003 C C . LEU A 1 126 ? -21.489 27.261 39.792 1.00 65.12 126 LEU A C 1
ATOM 1005 O O . LEU A 1 126 ? -21.865 26.325 39.093 1.00 65.12 126 LEU A O 1
ATOM 1009 N N . VAL A 1 127 ? -20.904 27.094 40.977 1.00 68.69 127 VAL A N 1
ATOM 1010 C CA . VAL A 1 127 ? -20.690 25.787 41.607 1.00 68.69 127 VAL A CA 1
ATOM 1011 C C . VAL A 1 127 ? -22.028 25.108 41.887 1.00 68.69 127 VAL A C 1
ATOM 1013 O O . VAL A 1 127 ? -22.233 23.985 41.444 1.00 68.69 127 VAL A O 1
ATOM 1016 N N . GLU A 1 128 ? -22.980 25.812 42.497 1.00 74.69 128 GLU A N 1
ATOM 1017 C CA . GLU A 1 128 ? -24.323 25.287 42.776 1.00 74.69 128 GLU A CA 1
ATOM 1018 C C . GLU A 1 128 ? -25.086 24.943 41.481 1.00 74.69 128 GLU A C 1
ATOM 1020 O O . GLU A 1 128 ? -25.786 23.930 41.382 1.00 74.69 128 GLU A O 1
ATOM 1025 N N . LYS A 1 129 ? -24.900 25.742 40.423 1.00 67.88 129 LYS A N 1
ATOM 1026 C CA . LYS A 1 129 ? -25.476 25.472 39.100 1.00 67.88 129 LYS A CA 1
ATOM 1027 C C . LYS A 1 129 ? -24.823 24.277 38.396 1.00 67.88 129 LYS A C 1
ATOM 1029 O O . LYS A 1 129 ? -25.514 23.545 37.695 1.00 67.88 129 LYS A O 1
ATOM 1034 N N . ILE A 1 130 ? -23.519 24.062 38.570 1.00 69.56 130 ILE A N 1
ATOM 1035 C CA . ILE A 1 130 ? -22.808 22.887 38.044 1.00 69.56 130 ILE A CA 1
ATOM 1036 C C . ILE A 1 130 ? -23.209 21.636 38.828 1.00 69.56 130 ILE A C 1
ATOM 1038 O O . ILE A 1 130 ? -23.527 20.627 38.210 1.00 69.56 130 ILE A O 1
ATOM 1042 N N . GLU A 1 131 ? -23.270 21.697 40.158 1.00 70.69 131 GLU A N 1
ATOM 1043 C CA . GLU A 1 131 ? -23.708 20.580 41.004 1.00 70.69 131 GLU A CA 1
ATOM 1044 C C . GLU A 1 131 ? -25.150 20.166 40.698 1.00 70.69 131 GLU A C 1
ATOM 1046 O O . GLU A 1 131 ? -25.435 18.971 40.575 1.00 70.69 131 GLU A O 1
ATOM 1051 N N . SER A 1 132 ? -26.050 21.137 40.508 1.00 74.69 132 SER A N 1
ATOM 1052 C CA . SER A 1 132 ? -27.435 20.860 40.106 1.00 74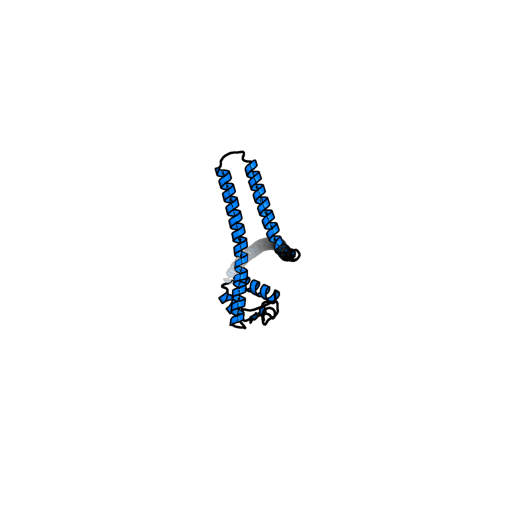.69 132 SER A CA 1
ATOM 1053 C C . SER A 1 132 ? -27.526 20.297 38.691 1.00 74.69 132 SER A C 1
ATOM 1055 O O . SER A 1 132 ? -28.204 19.296 38.514 1.00 74.69 132 SER A O 1
ATOM 1057 N N . LEU A 1 133 ? -26.799 20.836 37.706 1.00 65.75 133 LEU A N 1
ATOM 1058 C CA . LEU A 1 133 ? -26.783 20.293 36.339 1.00 65.75 133 LEU A CA 1
ATOM 1059 C C . LEU A 1 133 ? -26.181 18.886 36.266 1.00 65.75 133 LEU A C 1
ATOM 1061 O O . LEU A 1 133 ? -26.658 18.056 35.496 1.00 65.75 133 LEU A O 1
ATOM 1065 N N . VAL A 1 134 ? -25.134 18.610 37.042 1.00 66.50 134 VAL A N 1
ATOM 1066 C CA . VAL A 1 134 ? -24.499 17.289 37.106 1.00 66.50 134 VAL A CA 1
ATOM 1067 C C . VAL A 1 134 ? -25.427 16.298 37.800 1.00 66.50 134 VAL A C 1
ATOM 1069 O O . VAL A 1 134 ? -25.642 15.213 37.272 1.00 66.50 134 VAL A O 1
ATOM 1072 N N . THR A 1 135 ? -26.037 16.676 38.925 1.00 71.38 135 THR A N 1
ATOM 1073 C CA . THR A 1 135 ? -27.001 15.816 39.630 1.00 71.38 135 THR A CA 1
ATOM 1074 C C . THR A 1 135 ? -28.246 15.574 38.779 1.00 71.38 135 THR A C 1
ATOM 1076 O O . THR A 1 135 ? -28.642 14.427 38.616 1.00 71.38 135 THR A O 1
ATOM 1079 N N . GLU A 1 136 ? -28.793 16.613 38.144 1.00 68.81 136 GLU A N 1
ATOM 1080 C CA . GLU A 1 136 ? -29.926 16.513 37.222 1.00 68.81 136 GLU A CA 1
ATOM 1081 C C . GLU A 1 136 ? -29.582 15.607 36.040 1.00 68.81 136 GLU A C 1
ATOM 1083 O O . GLU A 1 136 ? -30.320 14.674 35.771 1.00 68.81 136 GLU A O 1
ATOM 1088 N N . LYS A 1 137 ? -28.447 15.795 35.354 1.00 57.72 137 LYS A N 1
ATOM 1089 C CA . LYS A 1 137 ? -28.084 14.955 34.198 1.00 57.72 137 LYS A CA 1
ATOM 1090 C C . LYS A 1 137 ? -27.740 13.517 34.567 1.00 57.72 137 LYS A C 1
ATOM 1092 O O . LYS A 1 137 ? -28.014 12.623 33.765 1.00 57.72 137 LYS A O 1
ATOM 1097 N N . ILE A 1 138 ? -27.160 13.282 35.740 1.00 57.56 138 ILE A N 1
ATOM 1098 C CA . ILE A 1 138 ? -26.885 11.932 36.238 1.00 57.56 138 ILE A CA 1
ATOM 1099 C C . ILE A 1 138 ? -28.202 11.233 36.600 1.00 57.56 138 ILE A C 1
ATOM 1101 O O . ILE A 1 138 ? -28.441 10.133 36.103 1.00 57.56 138 ILE A O 1
ATOM 1105 N N . ASP A 1 139 ? -29.093 11.886 37.348 1.00 57.03 139 ASP A N 1
ATOM 1106 C CA . ASP A 1 139 ? -30.403 11.329 37.712 1.00 57.03 139 ASP A CA 1
ATOM 1107 C C . ASP A 1 139 ? -31.305 11.135 36.480 1.00 57.03 139 ASP A C 1
ATOM 1109 O O . ASP A 1 139 ? -32.017 10.137 36.372 1.00 57.03 139 ASP A O 1
ATOM 1113 N N . ASP A 1 140 ? -31.234 12.034 35.498 1.00 53.22 140 ASP A N 1
ATOM 1114 C CA . ASP A 1 140 ? -31.966 11.962 34.228 1.00 53.22 140 ASP A CA 1
ATOM 1115 C C . ASP A 1 140 ? -31.417 10.829 33.328 1.00 53.22 140 ASP A C 1
ATOM 1117 O O . ASP A 1 140 ? -32.176 10.182 32.610 1.00 53.22 140 ASP A O 1
ATOM 1121 N N . THR A 1 141 ? -30.118 10.507 33.412 1.00 51.97 141 THR A N 1
ATOM 1122 C CA . THR A 1 141 ? -29.506 9.359 32.705 1.00 51.97 141 THR A CA 1
ATOM 1123 C C . THR A 1 141 ? -29.849 8.028 33.378 1.00 51.97 141 THR A C 1
ATOM 1125 O O . THR A 1 141 ? -30.198 7.066 32.693 1.00 51.97 141 THR A O 1
ATOM 1128 N N . VAL A 1 142 ? -29.816 7.972 34.713 1.00 49.09 142 VAL A N 1
ATOM 1129 C CA . VAL A 1 142 ? -30.171 6.777 35.498 1.00 49.09 142 VAL A CA 1
ATOM 1130 C C . VAL A 1 142 ? -31.670 6.467 35.382 1.00 49.09 142 VAL A C 1
ATOM 1132 O O . VAL A 1 142 ? -32.052 5.322 35.137 1.00 49.09 142 VAL A O 1
ATOM 1135 N N . SER A 1 143 ? -32.534 7.483 35.462 1.00 49.09 143 SER A N 1
ATOM 1136 C CA . SER A 1 143 ? -33.990 7.307 35.367 1.00 49.09 143 SER A CA 1
ATOM 1137 C C . SER A 1 143 ? -34.469 6.962 33.953 1.00 49.09 143 SER A C 1
ATOM 1139 O O . SER A 1 143 ? -35.313 6.072 33.817 1.00 49.09 143 SER A O 1
ATOM 1141 N N . LYS A 1 144 ? -33.916 7.574 32.891 1.00 48.31 144 LYS A N 1
ATOM 1142 C CA . LYS A 1 144 ? -34.283 7.261 31.492 1.00 48.31 144 LYS A CA 1
ATOM 1143 C C . LYS A 1 144 ? -33.877 5.855 31.057 1.00 48.31 144 LYS A C 1
ATOM 1145 O O . LYS A 1 144 ? -34.589 5.249 30.256 1.00 48.31 144 LYS A O 1
ATOM 1150 N N . HIS A 1 145 ? -32.770 5.318 31.573 1.00 46.78 145 HIS A N 1
ATOM 1151 C CA . HIS A 1 145 ? -32.366 3.942 31.271 1.00 46.78 145 HIS A CA 1
ATOM 1152 C C . HIS A 1 145 ? -33.198 2.903 32.036 1.00 46.78 145 HIS A C 1
ATOM 1154 O O . HIS A 1 145 ? -33.586 1.894 31.448 1.00 46.78 145 HIS A O 1
ATOM 1160 N N . ALA A 1 146 ? -33.553 3.172 33.297 1.00 42.50 146 ALA A N 1
ATOM 1161 C CA . ALA A 1 146 ? -34.371 2.261 34.100 1.00 42.50 146 ALA A CA 1
ATOM 1162 C C . ALA A 1 146 ? -35.844 2.201 33.641 1.00 42.50 146 ALA A C 1
ATOM 1164 O O . ALA A 1 146 ? -36.415 1.119 33.536 1.00 42.50 146 ALA A O 1
ATOM 1165 N N . THR A 1 147 ? -36.461 3.339 33.294 1.00 50.22 147 THR A N 1
ATOM 1166 C CA . THR A 1 147 ? -37.892 3.369 32.912 1.00 50.22 147 THR A CA 1
ATOM 1167 C C . THR A 1 147 ? -38.174 2.900 31.484 1.00 50.22 147 THR A C 1
ATOM 1169 O O . THR A 1 147 ? -39.202 2.266 31.257 1.00 50.22 147 THR A O 1
ATOM 1172 N N . SER A 1 148 ? -37.276 3.148 30.522 1.00 59.44 148 SER A N 1
ATOM 1173 C CA . SER A 1 148 ? -37.462 2.713 29.126 1.00 59.44 148 SER A CA 1
ATOM 1174 C C . SER A 1 148 ? -37.460 1.187 28.998 1.00 59.44 148 SER A C 1
ATOM 1176 O O . SER A 1 148 ? -38.272 0.620 28.267 1.00 59.44 148 SER A O 1
ATOM 1178 N N . TRP A 1 149 ? -36.596 0.503 29.752 1.00 63.59 149 TRP A N 1
ATOM 1179 C CA . TRP A 1 149 ? -36.478 -0.952 29.689 1.00 63.59 149 TRP A CA 1
ATOM 1180 C C . TRP A 1 149 ? -37.707 -1.670 30.259 1.00 63.59 149 TRP A C 1
ATOM 1182 O O . TRP A 1 149 ? -38.306 -2.501 29.578 1.00 63.59 149 TRP A O 1
ATOM 1192 N N . GLU A 1 150 ? -38.135 -1.303 31.470 1.00 65.56 150 GLU A N 1
ATOM 1193 C CA . GLU A 1 150 ? -39.289 -1.923 32.136 1.00 65.56 150 GLU A CA 1
ATOM 1194 C C . GLU A 1 150 ? -40.608 -1.657 31.393 1.00 65.56 150 GLU A C 1
ATOM 1196 O O . GLU A 1 150 ? -41.485 -2.521 31.322 1.00 65.56 150 GLU A O 1
ATOM 1201 N N . GLN A 1 151 ? -40.761 -0.474 30.789 1.00 68.12 151 GLN A N 1
ATOM 1202 C CA . GLN A 1 151 ? -41.928 -0.153 29.964 1.00 68.12 151 GLN A CA 1
ATOM 1203 C C . GLN A 1 151 ? -41.962 -0.996 28.683 1.00 68.12 151 GLN A C 1
ATOM 1205 O O . GLN A 1 151 ? -43.003 -1.573 28.360 1.00 68.12 151 GLN A O 1
ATOM 1210 N N . LYS A 1 152 ? -40.825 -1.125 27.986 1.00 68.19 152 LYS A N 1
ATOM 1211 C CA . LYS A 1 152 ? -40.698 -1.959 26.780 1.00 68.19 152 LYS A CA 1
ATOM 1212 C C . LYS A 1 152 ? -40.943 -3.440 27.092 1.00 68.19 152 LYS A C 1
ATOM 1214 O O . LYS A 1 152 ? -41.646 -4.117 26.343 1.00 68.19 152 LYS A O 1
ATOM 1219 N N . GLU A 1 153 ? -40.442 -3.931 28.224 1.00 69.50 153 GLU A N 1
ATOM 1220 C CA . GLU A 1 153 ? -40.672 -5.301 28.695 1.00 69.50 153 GLU A CA 1
ATOM 1221 C C . GLU A 1 153 ? -42.162 -5.578 28.953 1.00 69.50 153 GLU A C 1
ATOM 1223 O O . GLU A 1 153 ? -42.707 -6.583 28.485 1.00 69.50 153 GLU A O 1
ATOM 1228 N N . ASN A 1 154 ? -42.851 -4.656 29.632 1.00 70.06 154 ASN A N 1
ATOM 1229 C CA . ASN A 1 154 ? -44.281 -4.782 29.907 1.00 70.06 154 ASN A CA 1
ATOM 1230 C C . ASN A 1 154 ? -45.125 -4.796 28.623 1.00 70.06 154 ASN A C 1
ATOM 1232 O O . ASN A 1 154 ? -46.032 -5.623 28.510 1.00 70.06 154 ASN A O 1
ATOM 1236 N N . ILE A 1 155 ? -44.792 -3.969 27.625 1.00 69.81 155 ILE A N 1
ATOM 1237 C CA . ILE A 1 155 ? -45.473 -3.958 26.316 1.00 69.81 155 ILE A CA 1
ATOM 1238 C C . ILE A 1 155 ? -45.313 -5.308 25.603 1.00 69.81 155 ILE A C 1
ATOM 1240 O O . ILE A 1 155 ? -46.287 -5.853 25.076 1.00 69.81 155 ILE A O 1
ATOM 1244 N N . VAL A 1 156 ? -44.110 -5.894 25.626 1.00 71.31 156 VAL A N 1
ATOM 1245 C CA . VAL A 1 156 ? -43.850 -7.220 25.036 1.00 71.31 156 VAL A CA 1
ATOM 1246 C C . VAL A 1 156 ? -44.653 -8.306 25.753 1.00 71.31 156 VAL A C 1
ATOM 1248 O O . VAL A 1 156 ? -45.271 -9.152 25.100 1.00 71.31 156 VAL A O 1
ATOM 1251 N N . ILE A 1 157 ? -44.702 -8.276 27.088 1.00 72.25 157 ILE A N 1
ATOM 1252 C CA . ILE A 1 157 ? -45.478 -9.238 27.883 1.00 72.25 157 ILE A CA 1
ATOM 1253 C C . ILE A 1 157 ? -46.980 -9.098 27.603 1.00 72.25 157 ILE A C 1
ATOM 1255 O O . ILE A 1 157 ? -47.656 -10.112 27.407 1.00 72.25 157 ILE A O 1
ATOM 1259 N N . GLU A 1 158 ? -47.523 -7.880 27.550 1.00 74.12 158 GLU A N 1
ATOM 1260 C CA . GLU A 1 158 ? -48.939 -7.643 27.241 1.00 74.12 158 GLU A CA 1
ATOM 1261 C C . GLU A 1 158 ? -49.308 -8.087 25.821 1.00 74.12 158 GLU A C 1
ATOM 1263 O O . GLU A 1 158 ? -50.322 -8.770 25.624 1.00 74.12 158 GLU A O 1
ATOM 1268 N N . ALA A 1 159 ? -48.459 -7.785 24.836 1.00 71.25 159 ALA A N 1
ATOM 1269 C CA . ALA A 1 159 ? -48.646 -8.227 23.458 1.00 71.25 159 ALA A CA 1
ATOM 1270 C C . ALA A 1 159 ? -48.655 -9.762 23.357 1.00 71.25 159 ALA A C 1
ATOM 1272 O O . ALA A 1 159 ? -49.542 -10.348 22.722 1.00 71.25 159 ALA A O 1
ATOM 1273 N N . LEU A 1 160 ? -47.726 -10.436 24.042 1.00 70.56 160 LEU A N 1
ATOM 1274 C CA . LEU A 1 160 ? -47.655 -11.898 24.071 1.00 70.56 160 LEU A CA 1
ATOM 1275 C C . LEU A 1 160 ? -48.822 -12.536 24.840 1.00 70.56 160 LEU A C 1
ATOM 1277 O O . LEU A 1 160 ? -49.302 -13.595 24.427 1.00 70.56 160 LEU A O 1
ATOM 1281 N N . LYS A 1 161 ? -49.343 -11.894 25.897 1.00 72.62 161 LYS A N 1
ATOM 1282 C CA . LYS A 1 161 ? -50.557 -12.350 26.604 1.00 72.62 161 LYS A CA 1
ATOM 1283 C C . LYS A 1 161 ? -51.783 -12.311 25.694 1.00 72.62 161 LYS A C 1
ATOM 1285 O O . LYS A 1 161 ? -52.584 -13.246 25.705 1.00 72.62 161 LYS A O 1
ATOM 1290 N N . LYS A 1 162 ? -51.917 -11.258 24.884 1.00 72.12 162 LYS A N 1
ATOM 1291 C CA . LYS A 1 162 ? -53.067 -11.052 23.993 1.00 72.12 162 LYS A CA 1
ATOM 1292 C C . LYS A 1 162 ? -53.041 -11.957 22.759 1.00 72.12 162 LYS A C 1
ATOM 1294 O O . LYS A 1 162 ? -54.085 -12.468 22.361 1.00 72.12 162 LYS A O 1
ATOM 1299 N N . HIS A 1 163 ? -51.866 -12.181 22.170 1.00 67.25 163 HIS A N 1
ATOM 1300 C CA . HIS A 1 163 ? -51.738 -12.881 20.885 1.00 67.25 163 HIS A CA 1
ATOM 1301 C C . HIS A 1 163 ? -51.191 -14.316 20.987 1.00 67.25 163 HIS A C 1
ATOM 1303 O O . HIS A 1 163 ? -51.212 -15.035 19.989 1.00 67.25 163 HIS A O 1
ATOM 1309 N N . ARG A 1 164 ? -50.772 -14.776 22.181 1.00 64.25 164 ARG A N 1
ATOM 1310 C CA . ARG A 1 164 ? -50.199 -16.106 22.518 1.00 64.25 164 ARG A CA 1
ATOM 1311 C C . ARG A 1 164 ? -48.909 -16.498 21.784 1.00 64.25 164 ARG A C 1
ATOM 1313 O O . ARG A 1 164 ? -48.059 -17.150 22.389 1.00 64.25 164 ARG A O 1
ATOM 1320 N N . LYS A 1 165 ? -48.762 -16.148 20.505 1.00 73.25 165 LYS A N 1
ATOM 1321 C CA . LYS A 1 165 ? -47.545 -16.287 19.703 1.00 73.25 165 LYS A CA 1
ATOM 1322 C C . LYS A 1 165 ? -47.400 -15.067 18.793 1.00 73.25 165 LYS A C 1
ATOM 1324 O O . LYS A 1 165 ? -48.346 -14.732 18.083 1.00 73.25 165 LYS A O 1
ATOM 1329 N N . LEU A 1 166 ? -46.232 -14.438 18.784 1.00 75.06 166 LEU A N 1
ATOM 1330 C CA . LEU A 1 166 ? -45.918 -13.310 17.900 1.00 75.06 166 LEU A CA 1
ATOM 1331 C C . LEU A 1 166 ? -44.559 -13.533 17.243 1.00 75.06 166 LEU A C 1
ATOM 1333 O O . LEU A 1 166 ? -43.673 -14.122 17.859 1.00 75.06 166 LEU A O 1
ATOM 1337 N N . SER A 1 167 ? -44.395 -13.071 16.004 1.00 74.31 167 SER A N 1
ATOM 1338 C CA . SER A 1 167 ? -43.078 -13.045 15.369 1.00 74.31 167 SER A CA 1
ATOM 1339 C C . SER A 1 167 ? -42.225 -11.919 15.954 1.00 74.31 167 SER A C 1
ATOM 1341 O O . SER A 1 167 ? -42.742 -10.879 16.375 1.00 74.31 167 SER A O 1
ATOM 1343 N N . THR A 1 168 ? -40.910 -12.107 15.951 1.00 71.12 168 THR A N 1
ATOM 1344 C CA . THR A 1 168 ? -39.918 -11.093 16.352 1.00 71.12 168 THR A CA 1
ATOM 1345 C C . THR A 1 168 ? -40.071 -9.792 15.557 1.00 71.12 168 THR A C 1
ATOM 1347 O O . THR A 1 168 ? -40.005 -8.715 16.145 1.00 71.12 168 THR A O 1
ATOM 1350 N N . LYS A 1 169 ? -40.420 -9.865 14.264 1.00 73.38 169 LYS A N 1
ATOM 1351 C CA . LYS A 1 169 ? -40.757 -8.690 13.441 1.00 73.38 169 LYS A CA 1
ATOM 1352 C C . LYS A 1 169 ? -41.989 -7.923 13.938 1.00 73.38 169 LYS A C 1
ATOM 1354 O O . LYS A 1 169 ? -41.986 -6.694 13.945 1.00 73.38 169 LYS A O 1
ATOM 1359 N N . ALA A 1 170 ? -43.045 -8.626 14.353 1.00 70.44 170 ALA A N 1
ATOM 1360 C CA . ALA A 1 170 ? -44.255 -7.988 14.876 1.00 70.44 170 ALA A CA 1
ATOM 1361 C C . ALA A 1 170 ? -44.014 -7.356 16.256 1.00 70.44 170 ALA A C 1
ATOM 1363 O O . ALA A 1 170 ? -44.532 -6.278 16.534 1.00 70.44 170 ALA A O 1
ATOM 1364 N N . LEU A 1 171 ? -43.194 -7.997 17.094 1.00 72.38 171 LEU A N 1
ATOM 1365 C CA . LEU A 1 171 ? -42.773 -7.444 18.383 1.00 72.38 171 LEU A CA 1
ATOM 1366 C C . LEU A 1 171 ? -41.900 -6.199 18.204 1.00 72.38 171 LEU A C 1
ATOM 1368 O O . LEU A 1 171 ? -42.145 -5.196 18.864 1.00 72.38 171 LEU A O 1
ATOM 1372 N N . ARG A 1 172 ? -40.959 -6.215 17.255 1.00 71.12 172 ARG A N 1
ATOM 1373 C CA . ARG A 1 172 ? -40.138 -5.044 16.916 1.00 71.12 172 ARG A CA 1
ATOM 1374 C C . ARG A 1 172 ? -40.991 -3.856 16.470 1.00 71.12 172 ARG A C 1
ATOM 1376 O O . ARG A 1 172 ? -40.767 -2.737 16.914 1.00 71.12 172 ARG A O 1
ATOM 1383 N N . ALA A 1 173 ? -42.008 -4.108 15.645 1.00 71.44 173 ALA A N 1
ATOM 1384 C CA . ALA A 1 173 ? -42.938 -3.071 15.201 1.00 71.44 173 ALA A CA 1
ATOM 1385 C C . ALA A 1 173 ? -43.803 -2.493 16.340 1.00 71.44 173 ALA A C 1
ATOM 1387 O O . ALA A 1 173 ? -44.219 -1.345 16.254 1.00 71.44 173 ALA A O 1
ATOM 1388 N N . LEU A 1 174 ? -44.078 -3.270 17.394 1.00 65.88 174 LEU A N 1
ATOM 1389 C CA . LEU A 1 174 ? -44.866 -2.837 18.556 1.00 65.88 174 LEU A CA 1
ATOM 1390 C C . LEU A 1 174 ? -44.062 -2.018 19.572 1.00 65.88 174 LEU A C 1
ATOM 1392 O O . LEU A 1 174 ? -44.643 -1.214 20.293 1.00 65.88 174 LEU A O 1
ATOM 1396 N N . VAL A 1 175 ? -42.754 -2.257 19.657 1.00 67.12 175 VAL A N 1
ATOM 1397 C CA . VAL A 1 175 ? -41.872 -1.653 20.670 1.00 67.12 175 VAL A CA 1
ATOM 1398 C C . VAL A 1 175 ? -41.087 -0.458 20.099 1.00 67.12 175 VAL A C 1
ATOM 1400 O O . VAL A 1 175 ? -40.418 0.246 20.847 1.00 67.12 175 VAL A O 1
ATOM 1403 N N . GLU A 1 176 ? -41.200 -0.197 18.788 1.00 65.25 176 GLU A N 1
ATOM 1404 C CA . GLU A 1 176 ? -40.494 0.878 18.065 1.00 65.25 176 GLU A CA 1
ATOM 1405 C C . GLU A 1 176 ? -38.974 0.887 18.321 1.00 65.25 176 GLU A C 1
ATOM 1407 O O . GLU A 1 176 ? -38.333 1.934 18.382 1.00 65.25 176 GLU A O 1
ATOM 1412 N N . THR A 1 177 ? -38.377 -0.294 18.488 1.00 64.25 177 THR A N 1
ATOM 1413 C CA . THR A 1 177 ? -36.959 -0.445 18.832 1.00 64.25 177 THR A CA 1
ATOM 1414 C C . THR A 1 177 ? -36.093 -0.852 17.650 1.00 64.25 177 THR A C 1
ATOM 1416 O O . THR A 1 177 ? -36.518 -1.559 16.728 1.00 64.25 177 THR A O 1
ATOM 1419 N N . ASP A 1 178 ? -34.830 -0.431 17.710 1.00 67.06 178 ASP A N 1
ATOM 1420 C CA . ASP A 1 178 ? -33.812 -0.878 16.770 1.00 67.06 178 ASP A CA 1
ATOM 1421 C C . ASP A 1 178 ? -33.531 -2.387 16.922 1.00 67.06 178 ASP A C 1
ATOM 1423 O O . ASP A 1 178 ? -33.929 -3.022 17.908 1.00 67.06 178 ASP A O 1
ATOM 1427 N N . GLU A 1 179 ? -32.900 -2.991 15.916 1.00 64.25 179 GLU A N 1
ATOM 1428 C CA . GLU A 1 179 ? -32.663 -4.439 15.846 1.00 64.25 179 GLU A CA 1
ATOM 1429 C C . GLU A 1 179 ? -31.853 -4.937 17.040 1.00 64.25 179 GLU A C 1
ATOM 1431 O O . GLU A 1 179 ? -32.222 -5.925 17.675 1.00 64.25 179 GLU A O 1
ATOM 1436 N N . GLU A 1 180 ? -30.796 -4.203 17.385 1.00 65.62 180 GLU A N 1
ATOM 1437 C CA . GLU A 1 180 ? -29.877 -4.547 18.467 1.00 65.62 180 GLU A CA 1
ATOM 1438 C C . GLU A 1 180 ? -30.540 -4.435 19.848 1.00 65.62 180 GLU A C 1
ATOM 1440 O O . GLU A 1 180 ? -30.368 -5.314 20.700 1.00 65.62 180 GLU A O 1
ATOM 1445 N N . GLU A 1 181 ? -31.362 -3.401 20.062 1.00 66.00 181 GLU A N 1
ATOM 1446 C CA . GLU A 1 181 ? -32.109 -3.218 21.313 1.00 66.00 181 GLU A CA 1
ATOM 1447 C C . GLU A 1 181 ? -33.184 -4.296 21.485 1.00 66.00 181 GLU A C 1
ATOM 1449 O O . GLU A 1 181 ? -33.306 -4.897 22.555 1.00 66.00 181 GLU A O 1
ATOM 1454 N N . SER A 1 182 ? -33.931 -4.585 20.416 1.00 68.19 182 SER A N 1
ATOM 1455 C CA . SER A 1 182 ? -34.973 -5.618 20.413 1.00 68.19 182 SER A CA 1
ATOM 1456 C C . SER A 1 182 ? -34.374 -7.002 20.656 1.00 68.19 182 SER A C 1
ATOM 1458 O O . SER A 1 182 ? -34.930 -7.798 21.412 1.00 68.19 182 SER A O 1
ATOM 1460 N N . ALA A 1 183 ? -33.218 -7.282 20.048 1.00 68.94 183 ALA A N 1
ATOM 1461 C CA . ALA A 1 183 ? -32.499 -8.531 20.239 1.00 68.94 183 ALA A CA 1
ATOM 1462 C C . ALA A 1 183 ? -32.038 -8.704 21.678 1.00 68.94 183 ALA A C 1
ATOM 1464 O O . ALA A 1 183 ? -32.306 -9.739 22.290 1.00 68.94 183 ALA A O 1
ATOM 1465 N N . SER A 1 184 ? -31.404 -7.675 22.232 1.00 71.00 184 SER A N 1
ATOM 1466 C CA . SER A 1 184 ? -30.926 -7.679 23.612 1.00 71.00 184 SER A CA 1
ATOM 1467 C C . SER A 1 184 ? -32.075 -7.899 24.596 1.00 71.00 184 SER A C 1
ATOM 1469 O O . SER A 1 184 ? -31.958 -8.714 25.514 1.00 71.00 184 SER A O 1
ATOM 1471 N N . LEU A 1 185 ? -33.214 -7.239 24.369 1.00 72.94 185 LEU A N 1
ATOM 1472 C CA . LEU A 1 185 ? -34.408 -7.362 25.202 1.00 72.94 185 LEU A CA 1
ATOM 1473 C C . LEU A 1 185 ? -34.996 -8.771 25.151 1.00 72.94 185 LEU A C 1
ATOM 1475 O O . LEU A 1 185 ? -35.221 -9.384 26.195 1.00 72.94 185 LEU A O 1
ATOM 1479 N N . LEU A 1 186 ? -35.155 -9.338 23.956 1.00 73.62 186 LEU A N 1
ATOM 1480 C CA . LEU A 1 186 ? -35.649 -10.704 23.803 1.00 73.62 186 LEU A CA 1
ATOM 1481 C C . LEU A 1 186 ? -34.685 -11.723 24.436 1.00 73.62 186 LEU A C 1
ATOM 1483 O O . LEU A 1 186 ? -35.130 -12.606 25.171 1.00 73.62 186 LEU A O 1
ATOM 1487 N N . PHE A 1 187 ? -33.372 -11.592 24.231 1.00 74.00 187 PHE A N 1
ATOM 1488 C CA . PHE A 1 187 ? -32.378 -12.483 24.843 1.00 74.00 187 PHE A CA 1
ATOM 1489 C C . PHE A 1 187 ? -32.411 -12.453 26.367 1.00 74.00 187 PHE A C 1
ATOM 1491 O O . PHE A 1 187 ? -32.395 -13.513 26.997 1.00 74.00 187 PHE A O 1
ATOM 1498 N N . ILE A 1 188 ? -32.509 -11.265 26.961 1.00 72.81 188 ILE A N 1
ATOM 1499 C CA . ILE A 1 188 ? -32.601 -11.111 28.415 1.00 72.81 188 ILE A CA 1
ATOM 1500 C C . ILE A 1 188 ? -33.909 -11.719 28.936 1.00 72.81 188 ILE A C 1
ATOM 1502 O O . ILE A 1 188 ? -33.877 -12.487 29.897 1.00 72.81 188 ILE A O 1
ATOM 1506 N N . MET A 1 189 ? -35.044 -11.478 28.274 1.00 72.50 189 MET A N 1
ATOM 1507 C CA . MET A 1 189 ? -36.333 -12.061 28.673 1.00 72.50 189 MET A CA 1
ATOM 1508 C C . MET A 1 189 ? -36.363 -13.593 28.531 1.00 72.50 189 MET A C 1
ATOM 1510 O O . MET A 1 189 ? -36.998 -14.277 29.340 1.00 72.50 189 MET A O 1
ATOM 1514 N N . ASN A 1 190 ? -35.678 -14.155 27.529 1.00 74.44 190 ASN A N 1
ATOM 1515 C CA . ASN A 1 190 ? -35.541 -15.604 27.353 1.00 74.44 190 ASN A CA 1
ATOM 1516 C C . ASN A 1 190 ? -34.637 -16.207 28.437 1.00 74.44 190 ASN A C 1
ATOM 1518 O O . ASN A 1 190 ? -35.002 -17.199 29.067 1.00 74.44 190 ASN A O 1
ATOM 1522 N N . HIS A 1 191 ? -33.507 -15.558 28.735 1.00 72.31 191 HIS A N 1
ATOM 1523 C CA . HIS A 1 191 ? -32.615 -15.949 29.828 1.00 72.31 191 HIS A CA 1
ATOM 1524 C C . HIS A 1 191 ? -33.318 -15.890 31.197 1.00 72.31 191 HIS A C 1
ATOM 1526 O O . HIS A 1 191 ? -33.143 -16.772 32.036 1.00 72.31 191 HIS A O 1
ATOM 1532 N N . ASN A 1 192 ? -34.180 -14.894 31.409 1.00 69.25 192 ASN A N 1
ATOM 1533 C CA . ASN A 1 192 ? -34.971 -14.740 32.633 1.00 69.25 192 ASN A CA 1
ATOM 1534 C C . ASN A 1 192 ? -36.178 -15.702 32.712 1.00 69.25 192 ASN A C 1
ATOM 1536 O O . ASN A 1 192 ? -36.869 -15.754 33.740 1.00 69.25 192 ASN A O 1
ATOM 1540 N N . GLY A 1 193 ? -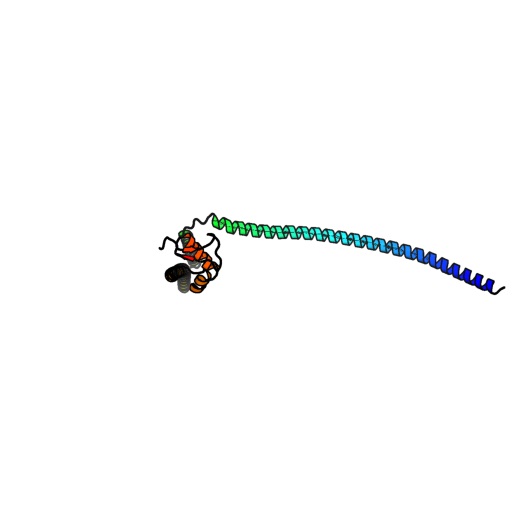36.431 -16.482 31.653 1.00 66.94 193 GLY A N 1
ATOM 1541 C CA . GLY A 1 193 ? -37.514 -17.466 31.556 1.00 66.94 193 GLY A CA 1
ATOM 1542 C C . GLY A 1 193 ? -38.910 -16.861 31.370 1.00 66.94 193 GLY A C 1
ATOM 1543 O O . GLY A 1 193 ? -39.911 -17.545 31.601 1.00 66.94 193 GLY A O 1
ATOM 1544 N N . GLN A 1 194 ? -38.988 -15.583 30.992 1.00 70.25 194 GLN A N 1
ATOM 1545 C CA . GLN A 1 194 ? -40.237 -14.838 30.800 1.00 70.25 194 GLN A CA 1
ATOM 1546 C C . GLN A 1 194 ? -40.840 -15.082 29.415 1.00 70.25 194 GLN A C 1
ATOM 1548 O O . GLN A 1 194 ? -42.062 -15.107 29.266 1.00 70.25 194 GLN A O 1
ATOM 1553 N N . ILE A 1 195 ? -39.999 -15.329 28.412 1.00 74.50 195 ILE A N 1
ATOM 1554 C CA . ILE A 1 195 ? -40.406 -15.713 27.057 1.00 74.50 195 ILE A CA 1
ATOM 1555 C C . ILE A 1 195 ? -39.663 -16.977 26.626 1.00 74.50 195 ILE A C 1
ATOM 1557 O O . ILE A 1 195 ? -38.637 -17.327 27.196 1.00 74.50 195 ILE A O 1
ATOM 1561 N N . ALA A 1 196 ? -40.200 -17.674 25.634 1.00 72.50 196 ALA A N 1
ATOM 1562 C CA . ALA A 1 196 ? -39.559 -18.792 24.961 1.00 72.50 196 ALA A CA 1
ATOM 1563 C C . ALA A 1 196 ? -39.864 -18.688 23.469 1.00 72.50 196 ALA A C 1
ATOM 1565 O O . ALA A 1 196 ? -41.014 -18.455 23.094 1.00 72.50 196 ALA A O 1
ATOM 1566 N N . TRP A 1 197 ? -38.870 -18.882 22.612 1.00 77.94 197 TRP A N 1
ATOM 1567 C CA . TRP A 1 197 ? -39.074 -18.853 21.167 1.00 77.94 197 TRP A CA 1
ATOM 1568 C C . TRP A 1 197 ? -38.743 -20.184 20.498 1.00 77.94 197 TRP A C 1
ATOM 1570 O O . TRP A 1 197 ? -37.993 -21.002 21.028 1.00 77.94 197 TRP A O 1
ATOM 1580 N N . GLU A 1 198 ? -39.343 -20.424 19.334 1.00 64.12 198 GLU A N 1
ATOM 1581 C CA . GLU A 1 198 ? -39.110 -21.633 18.540 1.00 64.12 198 GLU A CA 1
ATOM 1582 C C . GLU A 1 198 ? -37.814 -21.481 17.722 1.00 64.12 198 GLU A C 1
ATOM 1584 O O . GLU A 1 198 ? -37.841 -21.021 16.586 1.00 64.12 198 GLU A O 1
ATOM 1589 N N . GLY A 1 199 ? -36.667 -21.832 18.317 1.00 61.72 199 GLY A N 1
ATOM 1590 C CA . GLY A 1 199 ? -35.350 -21.760 17.670 1.00 61.72 199 GLY A CA 1
ATOM 1591 C C . GLY A 1 199 ? -34.197 -22.188 18.585 1.00 61.72 199 GLY A C 1
ATOM 1592 O O . GLY A 1 199 ? -34.400 -22.476 19.766 1.00 61.72 199 GLY A O 1
ATOM 1593 N N . SER A 1 200 ? -32.975 -22.250 18.050 1.00 58.06 200 SER A N 1
ATOM 1594 C CA . SER A 1 200 ? -31.763 -22.451 18.854 1.00 58.06 200 SER A CA 1
ATOM 1595 C C . SER A 1 200 ? -31.608 -21.301 19.850 1.00 58.06 200 SER A C 1
ATOM 1597 O O . SER A 1 200 ? -31.735 -20.140 19.479 1.00 58.06 200 SER A O 1
ATOM 1599 N N . GLY A 1 201 ? -31.325 -21.606 21.120 1.00 57.31 201 GLY A N 1
ATOM 1600 C CA . GLY A 1 201 ? -31.384 -20.638 22.229 1.00 57.31 201 GLY A CA 1
ATOM 1601 C C . GLY A 1 201 ? -30.527 -19.370 22.083 1.00 57.31 201 GLY A C 1
ATOM 1602 O O . GLY A 1 201 ? -30.756 -18.420 22.822 1.00 57.31 201 GLY A O 1
ATOM 1603 N N . ASN A 1 202 ? -29.605 -19.337 21.112 1.00 60.19 202 ASN A N 1
ATOM 1604 C CA . ASN A 1 202 ? -28.684 -18.230 20.847 1.00 60.19 202 ASN A CA 1
ATOM 1605 C C . ASN A 1 202 ? -28.890 -17.541 19.486 1.00 60.19 202 ASN A C 1
ATOM 1607 O O . ASN A 1 202 ? -28.119 -16.648 19.147 1.00 60.19 202 ASN A O 1
ATOM 1611 N N . THR A 1 203 ? -29.887 -17.934 18.690 1.00 61.19 203 THR A N 1
ATOM 1612 C CA . THR A 1 203 ? -30.177 -17.290 17.402 1.00 61.19 203 THR A CA 1
ATOM 1613 C C . THR A 1 203 ? -31.680 -17.219 17.163 1.00 61.19 203 THR A C 1
ATOM 1615 O O . THR A 1 203 ? -32.401 -18.204 17.323 1.00 61.19 203 THR A O 1
ATOM 1618 N N . PHE A 1 204 ? -32.158 -16.048 16.758 1.00 64.25 204 PHE A N 1
ATOM 1619 C CA . PHE A 1 204 ? -33.517 -15.859 16.271 1.00 64.25 204 PHE A CA 1
ATOM 1620 C C . PHE A 1 204 ? -33.454 -15.061 14.963 1.00 64.25 204 PHE A C 1
ATOM 1622 O O . PHE A 1 204 ? -32.549 -14.258 14.754 1.00 64.25 204 PHE A O 1
ATOM 1629 N N . ASN A 1 205 ? -34.388 -15.329 14.060 1.00 69.44 205 ASN A N 1
ATOM 1630 C CA . ASN A 1 205 ? -34.606 -14.578 12.826 1.00 69.44 205 ASN A CA 1
ATOM 1631 C C . ASN A 1 205 ? -35.916 -13.776 12.929 1.00 69.44 205 ASN A C 1
ATOM 1633 O O . ASN A 1 205 ? -36.682 -13.953 13.879 1.00 69.44 205 ASN A O 1
ATOM 1637 N N . ASP A 1 206 ? -36.202 -12.927 11.941 1.00 64.81 206 ASP A N 1
ATOM 1638 C CA . ASP A 1 206 ? -37.419 -12.093 11.871 1.00 64.81 206 ASP A CA 1
ATOM 1639 C C . ASP A 1 206 ? -38.743 -12.885 11.868 1.00 64.81 206 ASP A C 1
ATOM 1641 O O . ASP A 1 206 ? -39.817 -12.344 12.155 1.00 64.81 206 ASP A O 1
ATOM 1645 N N . GLU A 1 207 ? -38.672 -14.176 11.548 1.00 66.50 207 GLU A N 1
ATOM 1646 C CA . GLU A 1 207 ? -39.810 -15.098 11.491 1.00 66.50 207 GLU A CA 1
ATOM 1647 C C . GLU A 1 207 ? -39.929 -15.973 12.743 1.00 66.50 207 GLU A C 1
ATOM 1649 O O . GLU A 1 207 ? -40.861 -16.771 12.867 1.00 66.50 207 GLU A O 1
ATOM 1654 N N . THR A 1 208 ? -39.004 -15.832 13.694 1.00 72.75 208 THR A N 1
ATOM 1655 C CA . THR A 1 208 ? -38.979 -16.670 14.887 1.00 72.75 208 THR A CA 1
ATOM 1656 C C . THR A 1 208 ? -40.199 -16.359 15.745 1.00 72.75 208 THR A C 1
ATOM 1658 O O . THR A 1 208 ? -40.479 -15.210 16.089 1.00 72.75 208 THR A O 1
ATOM 1661 N N . MET A 1 209 ? -40.941 -17.405 16.102 1.00 73.00 209 MET A N 1
ATOM 1662 C CA . MET A 1 209 ? -42.160 -17.276 16.890 1.00 73.00 209 MET A CA 1
ATOM 1663 C C . MET A 1 209 ? -41.821 -17.256 18.377 1.00 73.00 209 MET A C 1
ATOM 1665 O O . MET A 1 209 ? -41.320 -18.240 18.924 1.00 73.00 209 MET A O 1
ATOM 1669 N N . VAL A 1 210 ? -42.145 -16.149 19.036 1.00 75.69 210 VAL A N 1
ATOM 1670 C CA . VAL A 1 210 ? -41.978 -15.927 20.473 1.00 75.69 210 VAL A CA 1
ATOM 1671 C C . VAL A 1 210 ? -43.283 -16.252 21.198 1.00 75.69 210 VAL A C 1
ATOM 1673 O O . VAL A 1 210 ? -44.378 -15.918 20.738 1.00 75.69 210 VAL A O 1
ATOM 1676 N N . LYS A 1 211 ? -43.170 -16.914 22.347 1.00 76.94 211 LYS A N 1
ATOM 1677 C CA . LYS A 1 211 ? -44.262 -17.271 23.260 1.00 76.94 211 LYS A CA 1
ATOM 1678 C C . LYS A 1 211 ? -43.908 -16.853 24.680 1.00 76.94 211 LYS A C 1
ATOM 1680 O O . LYS A 1 211 ? -42.740 -16.669 25.006 1.00 76.94 211 LYS A O 1
ATOM 1685 N N . LEU A 1 212 ? -44.910 -16.772 25.549 1.00 73.19 212 LEU A N 1
ATOM 1686 C CA . LEU A 1 212 ? -44.679 -16.631 26.987 1.00 73.19 212 LEU A CA 1
ATOM 1687 C C . LEU A 1 212 ? -43.985 -17.876 27.549 1.00 73.19 212 LEU A C 1
ATOM 1689 O O . LEU A 1 212 ? -44.357 -19.013 27.244 1.00 73.19 212 LEU A O 1
ATOM 1693 N N . GLY A 1 213 ? -42.963 -17.638 28.365 1.00 61.09 213 GLY A N 1
ATOM 1694 C CA . GLY A 1 213 ? -42.239 -18.664 29.095 1.00 61.09 213 GLY A CA 1
ATOM 1695 C C . GLY A 1 213 ? -43.090 -19.232 30.229 1.00 61.09 213 GLY A C 1
ATOM 1696 O O . GLY A 1 213 ? -43.988 -18.577 30.757 1.00 61.09 213 GLY A O 1
ATOM 1697 N N . LYS A 1 214 ? -42.786 -20.468 30.638 1.00 57.31 214 LYS A N 1
ATOM 1698 C CA . LYS A 1 214 ? -43.532 -21.206 31.677 1.00 57.31 214 LYS A CA 1
ATOM 1699 C C . LYS A 1 214 ? -43.586 -20.510 33.045 1.00 57.31 214 LYS A C 1
ATOM 1701 O O . LYS A 1 214 ? -44.352 -20.942 33.891 1.00 57.31 214 LYS A O 1
ATOM 1706 N N . LYS A 1 215 ? -42.775 -19.475 33.279 1.00 54.12 215 LYS A N 1
ATOM 1707 C CA . LYS A 1 215 ? -42.720 -18.724 34.541 1.00 54.12 215 LYS A CA 1
ATOM 1708 C C . LYS A 1 215 ? -43.850 -17.686 34.684 1.00 54.12 215 LYS A C 1
AT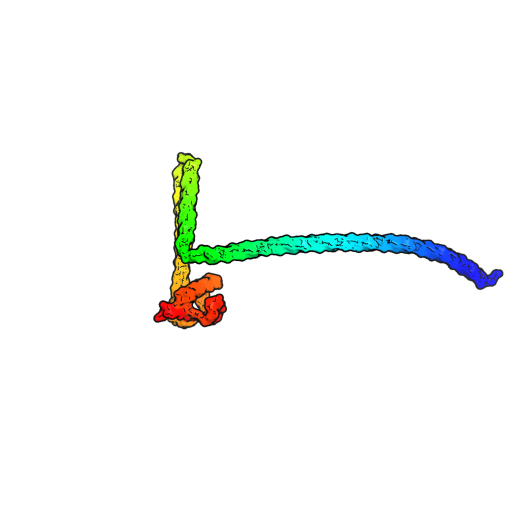OM 1710 O O . LYS A 1 215 ? -44.061 -17.185 35.781 1.00 54.12 215 LYS A O 1
ATOM 1715 N N . LEU A 1 216 ? -44.545 -17.355 33.590 1.00 48.81 216 LEU A N 1
ATOM 1716 C CA . LEU A 1 216 ? -45.624 -16.353 33.522 1.00 48.81 216 LEU A CA 1
ATOM 1717 C C . LEU A 1 216 ? -46.989 -16.944 33.092 1.00 48.81 216 LEU A C 1
ATOM 1719 O O . LEU A 1 216 ? -47.930 -16.183 32.853 1.00 48.81 216 LEU A O 1
ATOM 1723 N N . LEU A 1 217 ? -47.075 -18.275 32.968 1.00 44.22 217 LEU A N 1
ATOM 1724 C CA . LEU A 1 217 ? -48.303 -19.065 32.784 1.00 44.22 217 LEU A CA 1
ATOM 1725 C C . LEU A 1 217 ? -48.815 -19.541 34.144 1.00 44.22 217 LEU A C 1
ATOM 1727 O O . LEU A 1 217 ? -50.051 -19.520 34.324 1.00 44.22 217 LEU A O 1
#

pLDDT: mean 74.46, std 14.99, range [42.5, 97.06]

Foldseek 3Di:
DDPVVVVVVVVVVVVVVVVVVVVVVVVVCVVVVVVVVVVVVVVVVVVVVVVVVVVVVVVVCCVVVVVVVVVVVVVVVCVVVVVVVPPPPDPCVVVVVVVVVLVVVVVVLVVVCVVPPDDDPVSVVVSVVVNCVSVVVVVVVVVVVVVLLVVLLVQLLVVQVVPQKDFLLVSCVRSVDDPVVSLVSVLVCVVVQQKDWDDDSNDDDRGIIIGGGPVVD

Secondary structure (DSSP, 8-state):
--HHHHHHHHHHHHHHHHHHHHHHHHHHHHHHHHHHHHHHHHHHHHHHHHHHHHHHHHHHHHHHHHHHHHHHHHHHHHHHHHHHHS----THHHHHHHHHHHHHHHHHHHHHHHHSTT--HHHHHHHHHHHHHHHHHHHHHHHHHHHHHHHHHHHHHHHHHHHSEEEHHHHHHHHT--HHHHHHHHHHHHHTTSEEESS-TT---TTPEEEE-TT--